Protein AF-A0A1V5YT09-F1 (afdb_monomer_lite)

Radius of gyration: 27.88 Å; chains: 1; bounding box: 58×38×122 Å

pLDDT: mean 85.98, std 18.24, range [31.62, 98.81]

Sequence (291 aa):
MRRTILYILVPIIGLIYSDIVSTQTAEGGGVYIRNNGKLINSIVTENYAVTGFGVAGAAGEVVNCRVMDNYYLKSSVVYPGDMFFDDGVVFTPTYDANGSLIFPENYDASNVIGICFWSNTHNDYINGRSWIVSVDEVSIPWSPNRTNGWNPVDIPGLYNYGTAETALMDYDGEGNTALIVNEPQHTVTVNNCAAKYCYEHRRAAGEDAKWFLPSIGQLRALDDELELINELLLRLGKTEIKNNYYWSSNEYNQMMAWAFYFPLSSAYLPSNDNKTTSNHKVRPVAIVSQR

Foldseek 3Di:
DDDDDDDDDDDPPPPPPPPPPVPPPPPEQWAEDEDAEEAECEEQADGEGQPHYQYHYDHYYYYNYHTDHIDHFPDGADDFFWFAFLVGDIHRFDADPVRATDDDPPDDLVRTFWTWLDWPCVPPVQFIKTKTWGLDKDWAFAAAAFPDPRHFAFQPPADADQDLVSQLPDFPQVVLLVSRCPRPRHDDDLHHHLSNVQQPPDPRDPDPWGWGFGTNNVVVSCLVRQVSRQVVSVSSVGDGQADWWEFHSHHNGRFWGWTAHPNDDPVGGIDIDGRHPGITMHIIMTMDGSD

Secondary structure (DSSP, 8-state):
----------------------------SSEEE-TTEEEES-EEES-EESSS-SEEESSEEEES-EEES-EE-SSPPP-TT-EEETTS-EE---B-TTS-B-PPTT--TTTEEEEEEEE-TTT-STT-EEEEEES--EEE-SS---SSSS-PPP-TTS-B--SHHHHHT---HHHHHHHHHT-TTS---TTT-HHHHHHTS---TT---EEEPPPHHHHHHHHHTHHHHHHHHHHTTPPP--SEEEEEEEE-SSSEEEEEEES-BTTB--EEEETTT--EEE--EEEEE--

Structure (mmCIF, N/CA/C/O backbone):
data_AF-A0A1V5YT09-F1
#
_entry.id   AF-A0A1V5YT09-F1
#
loop_
_atom_site.group_PDB
_atom_site.id
_atom_site.type_symbol
_atom_site.label_atom_id
_atom_site.label_alt_id
_atom_site.label_comp_id
_atom_site.label_asym_id
_atom_site.label_entity_id
_atom_site.label_seq_id
_atom_site.pdbx_PDB_ins_code
_atom_site.Cartn_x
_atom_site.Cartn_y
_atom_site.Cartn_z
_atom_site.occupancy
_atom_site.B_iso_or_equiv
_atom_site.auth_seq_id
_atom_site.auth_comp_id
_atom_site.auth_asym_id
_atom_site.auth_atom_id
_atom_site.pdbx_PDB_model_num
ATOM 1 N N . MET A 1 1 ? -12.487 17.573 97.557 1.00 42.34 1 MET A N 1
ATOM 2 C CA . MET A 1 1 ? -13.352 17.185 96.421 1.00 42.34 1 MET A CA 1
ATOM 3 C C . MET A 1 1 ? -12.632 17.514 95.120 1.00 42.34 1 MET A C 1
ATOM 5 O O . MET A 1 1 ? -12.569 18.678 94.751 1.00 42.34 1 MET A O 1
ATOM 9 N N . ARG A 1 2 ? -12.021 16.522 94.463 1.00 34.88 2 ARG A N 1
ATOM 10 C CA . ARG A 1 2 ? -11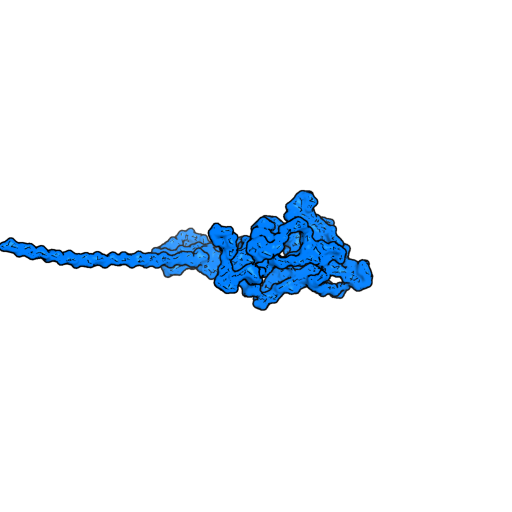.401 16.667 93.134 1.00 34.88 2 ARG A CA 1
ATOM 11 C C . ARG A 1 2 ? -12.151 15.733 92.187 1.00 34.88 2 ARG A C 1
ATOM 13 O O . ARG A 1 2 ? -12.204 14.536 92.438 1.00 34.88 2 ARG A O 1
ATOM 20 N N . ARG A 1 3 ? -12.802 16.311 91.176 1.00 37.53 3 ARG A N 1
ATOM 21 C CA . ARG A 1 3 ? -13.560 15.604 90.138 1.00 37.53 3 ARG A CA 1
ATOM 22 C C . ARG A 1 3 ? -12.578 15.000 89.135 1.00 37.53 3 ARG A C 1
ATOM 24 O O . ARG A 1 3 ? -11.829 15.743 88.508 1.00 37.53 3 ARG A O 1
ATOM 31 N N . THR A 1 4 ? -12.594 13.683 88.984 1.00 38.91 4 THR A N 1
ATOM 32 C CA . THR A 1 4 ? -11.885 12.991 87.903 1.00 38.91 4 THR A CA 1
ATOM 33 C C . THR A 1 4 ? -12.776 13.030 86.663 1.00 38.91 4 THR A C 1
ATOM 35 O O . THR A 1 4 ? -13.882 12.497 86.679 1.00 38.91 4 THR A O 1
ATOM 38 N N . ILE A 1 5 ? -12.330 13.729 85.620 1.00 41.78 5 ILE A N 1
ATOM 39 C CA . ILE A 1 5 ? -12.996 13.799 84.315 1.00 41.78 5 ILE A CA 1
ATOM 40 C C . ILE A 1 5 ? -12.631 12.530 83.539 1.00 41.78 5 ILE A C 1
ATOM 42 O O . ILE A 1 5 ? -11.452 12.240 83.345 1.00 41.78 5 ILE A O 1
ATOM 46 N N . LEU A 1 6 ? -13.645 11.769 83.128 1.00 31.62 6 LEU A N 1
ATOM 47 C CA . LEU A 1 6 ? -13.509 10.603 82.260 1.00 31.62 6 LEU A CA 1
ATOM 48 C C . LEU A 1 6 ? -13.478 11.100 80.803 1.00 31.62 6 LEU A C 1
ATOM 50 O O . LEU A 1 6 ? -14.485 11.601 80.307 1.00 31.62 6 LEU A O 1
ATOM 54 N N . TYR A 1 7 ? -12.334 11.002 80.124 1.00 38.12 7 TYR A N 1
ATOM 55 C CA . TYR A 1 7 ? -12.251 11.260 78.684 1.00 38.12 7 TYR A CA 1
ATOM 56 C C . TYR A 1 7 ? -12.704 10.006 77.930 1.00 38.12 7 TYR A C 1
ATOM 58 O O . TYR A 1 7 ? -12.017 8.987 77.944 1.00 38.12 7 TYR A O 1
ATOM 66 N N . ILE A 1 8 ? -13.868 10.073 77.282 1.00 35.78 8 ILE A N 1
ATOM 67 C CA . ILE A 1 8 ? -14.312 9.055 76.326 1.00 35.78 8 ILE A CA 1
ATOM 68 C C . ILE A 1 8 ? -13.632 9.367 74.989 1.00 35.78 8 ILE A C 1
ATOM 70 O O . ILE A 1 8 ? -13.994 10.322 74.306 1.00 35.78 8 ILE A O 1
ATOM 74 N N . LEU A 1 9 ? -12.621 8.574 74.637 1.00 33.06 9 LEU A N 1
ATOM 75 C CA . LEU A 1 9 ? -12.051 8.531 73.292 1.00 33.06 9 LEU A CA 1
ATOM 76 C C . LEU A 1 9 ? -13.036 7.788 72.379 1.00 33.06 9 LEU A C 1
ATOM 78 O O . LEU A 1 9 ? -13.213 6.579 72.506 1.00 33.06 9 LEU A O 1
ATOM 82 N N . VAL A 1 10 ? -13.685 8.515 71.470 1.00 34.66 10 VAL A N 1
ATOM 83 C CA . VAL A 1 10 ? -14.459 7.933 70.366 1.00 34.66 10 VAL A CA 1
ATOM 84 C C . VAL A 1 10 ? -13.493 7.705 69.200 1.00 34.66 10 VAL A C 1
ATOM 86 O O . VAL A 1 10 ? -12.949 8.687 68.690 1.00 34.66 10 VAL A O 1
ATOM 89 N N . PRO A 1 11 ? -13.241 6.463 68.752 1.00 38.66 11 PRO A N 1
ATOM 90 C CA . PRO A 1 11 ? -12.478 6.248 67.536 1.00 38.66 11 PRO A CA 1
ATOM 91 C C . PRO A 1 11 ? -13.388 6.554 66.343 1.00 38.66 11 PRO A C 1
ATOM 93 O O . PRO A 1 11 ? -14.333 5.821 66.053 1.00 38.66 11 PRO A O 1
ATOM 96 N N . ILE A 1 12 ? -13.108 7.660 65.653 1.00 37.22 12 ILE A N 1
ATOM 97 C CA . ILE A 1 12 ? -13.651 7.933 64.322 1.00 37.22 12 ILE A CA 1
ATOM 98 C C . ILE A 1 12 ? -12.945 6.963 63.374 1.00 37.22 12 ILE A C 1
ATOM 100 O O . ILE A 1 12 ? -11.836 7.222 62.909 1.00 37.22 12 ILE A O 1
ATOM 104 N N . ILE A 1 13 ? -13.564 5.808 63.128 1.00 39.69 13 ILE A N 1
ATOM 105 C CA . ILE A 1 13 ? -13.184 4.939 62.015 1.00 39.69 13 ILE A CA 1
ATOM 106 C C . ILE A 1 13 ? -13.654 5.663 60.756 1.00 39.69 13 ILE A C 1
ATOM 108 O O . ILE A 1 13 ? -14.817 5.580 60.364 1.00 39.69 13 ILE A O 1
ATOM 112 N N . GLY A 1 14 ? -12.749 6.441 60.164 1.00 36.19 14 GLY A N 1
ATOM 113 C CA . GLY A 1 14 ? -12.908 6.935 58.808 1.00 36.19 14 GLY A CA 1
ATOM 114 C C . GLY A 1 14 ? -12.956 5.733 57.876 1.00 36.19 14 GLY A C 1
ATOM 115 O O . GLY A 1 14 ? -11.933 5.109 57.609 1.00 36.19 14 GLY A O 1
ATOM 116 N N . LEU A 1 15 ? -14.157 5.386 57.419 1.00 36.94 15 LEU A N 1
ATOM 117 C CA . LEU A 1 15 ? -14.349 4.535 56.255 1.00 36.94 15 LEU A CA 1
ATOM 118 C C . LEU A 1 15 ? -13.736 5.273 55.064 1.00 36.94 15 LEU A C 1
ATOM 120 O O . LEU A 1 15 ? -14.360 6.153 54.475 1.00 36.94 15 LEU A O 1
ATOM 124 N N . ILE A 1 16 ? -12.489 4.938 54.744 1.00 39.62 16 ILE A N 1
ATOM 125 C CA . ILE A 1 16 ? -11.903 5.242 53.445 1.00 39.62 16 ILE A CA 1
ATOM 126 C C . ILE A 1 16 ? -12.659 4.346 52.467 1.00 39.62 16 ILE A C 1
ATOM 128 O O . ILE A 1 16 ? -12.326 3.176 52.291 1.00 39.62 16 ILE A O 1
ATOM 132 N N . TYR A 1 17 ? -13.740 4.876 51.896 1.00 33.84 17 TYR A N 1
ATOM 133 C CA . TYR A 1 17 ? -14.320 4.324 50.683 1.00 33.84 17 TYR A CA 1
ATOM 134 C C . TYR A 1 17 ? -13.275 4.571 49.596 1.00 33.84 17 TYR A C 1
ATOM 136 O O . TYR A 1 17 ? -13.158 5.666 49.049 1.00 33.84 17 TYR A O 1
ATOM 144 N N . SER A 1 18 ? -12.415 3.584 49.363 1.00 40.09 18 SER A N 1
ATOM 145 C CA . SER A 1 18 ? -11.663 3.523 48.123 1.00 40.09 18 SER A CA 1
ATOM 146 C C . SER A 1 18 ? -12.689 3.218 47.043 1.00 40.09 18 SER A C 1
ATOM 148 O O . SER A 1 18 ? -13.028 2.052 46.825 1.00 40.09 18 SER A O 1
ATOM 150 N N . ASP A 1 19 ? -13.223 4.261 46.410 1.00 32.22 19 ASP A N 1
ATOM 151 C CA . ASP A 1 19 ? -13.844 4.115 45.105 1.00 32.22 19 ASP A CA 1
ATOM 152 C C . ASP A 1 19 ? -12.757 3.561 44.188 1.00 32.22 19 ASP A C 1
ATOM 154 O O . ASP A 1 19 ? -11.899 4.281 43.674 1.00 32.22 19 ASP A O 1
ATOM 158 N N . ILE A 1 20 ? -12.762 2.240 44.022 1.00 35.12 20 ILE A N 1
ATOM 159 C CA . ILE A 1 20 ? -12.149 1.615 42.866 1.00 35.12 20 ILE A CA 1
ATOM 160 C C . ILE A 1 20 ? -13.021 2.094 41.712 1.00 35.12 20 ILE A C 1
ATOM 162 O O . ILE A 1 20 ? -14.009 1.460 41.343 1.00 35.12 20 ILE A O 1
ATOM 166 N N . VAL A 1 21 ? -12.686 3.265 41.173 1.00 33.28 21 VAL A N 1
ATOM 167 C CA . VAL A 1 21 ? -13.084 3.636 39.826 1.00 33.28 21 VAL A CA 1
ATOM 168 C C . VAL A 1 21 ? -12.392 2.605 38.950 1.00 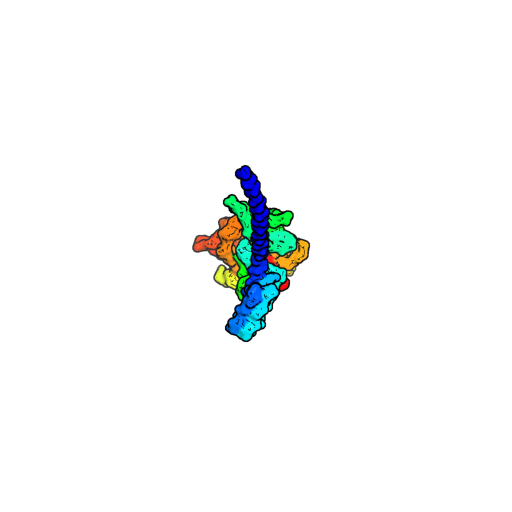33.28 21 VAL A C 1
ATOM 170 O O . VAL A 1 21 ? -11.241 2.771 38.557 1.00 33.28 21 VAL A O 1
ATOM 173 N N . SER A 1 22 ? -13.066 1.477 38.717 1.00 35.19 22 SER A N 1
ATOM 174 C CA . SER A 1 22 ? -12.705 0.585 37.631 1.00 35.19 22 SER A CA 1
ATOM 175 C C . SER A 1 22 ? -12.826 1.443 36.381 1.00 35.19 22 SER A C 1
ATOM 177 O O . SER A 1 22 ? -13.939 1.784 35.956 1.00 35.19 22 SER A O 1
ATOM 179 N N . THR A 1 23 ? -11.679 1.876 35.873 1.00 35.44 23 THR A N 1
ATOM 180 C CA . THR A 1 23 ? -11.558 2.580 34.610 1.00 35.44 23 THR A CA 1
ATOM 181 C C . THR A 1 23 ? -12.387 1.825 33.584 1.00 35.44 23 THR A C 1
ATOM 183 O O . THR A 1 23 ? -12.357 0.600 33.471 1.00 35.44 23 THR A O 1
ATOM 186 N N . GLN A 1 24 ? -13.267 2.571 32.933 1.00 39.75 24 GLN A N 1
ATOM 187 C CA . GLN A 1 24 ? -14.183 2.063 31.940 1.00 39.75 24 GLN A CA 1
ATOM 188 C C . GLN A 1 24 ? -13.369 1.463 30.788 1.00 39.75 24 GLN A C 1
ATOM 190 O O . GLN A 1 24 ? -12.872 2.191 29.945 1.00 39.75 24 GLN A O 1
ATOM 195 N N . THR A 1 25 ? -13.287 0.136 30.716 1.00 41.31 25 THR A N 1
ATOM 196 C CA . THR A 1 25 ? -12.821 -0.606 29.531 1.00 41.31 25 THR A CA 1
ATOM 197 C C . THR A 1 25 ? -13.869 -0.595 28.409 1.00 41.31 25 THR A C 1
ATOM 199 O O . THR A 1 25 ? -14.012 -1.566 27.675 1.00 41.31 25 THR A O 1
ATOM 202 N N . ALA A 1 26 ? -14.673 0.471 28.295 1.00 44.50 26 ALA A N 1
ATOM 203 C CA . ALA A 1 26 ? -15.661 0.581 27.227 1.00 44.50 26 ALA A CA 1
ATOM 204 C C . ALA A 1 26 ? -14.991 1.144 25.977 1.00 44.50 26 ALA A C 1
ATOM 206 O O . ALA A 1 26 ? -15.272 2.263 25.560 1.00 44.50 26 ALA A O 1
ATOM 207 N N . GLU A 1 27 ? -14.137 0.338 25.363 1.00 49.31 27 GLU A N 1
ATOM 208 C CA . GLU A 1 27 ? -14.150 0.333 23.909 1.00 49.31 27 GLU A CA 1
ATOM 209 C C . GLU A 1 27 ? -15.425 -0.409 23.526 1.00 49.31 27 GLU A C 1
ATOM 211 O O . GLU A 1 27 ? -15.564 -1.593 23.823 1.00 49.31 27 GLU A O 1
ATOM 216 N N . GLY A 1 28 ? -16.426 0.312 23.030 1.00 59.41 28 GLY A N 1
ATOM 217 C CA . GLY A 1 28 ? -17.731 -0.251 22.720 1.00 59.41 28 GLY A CA 1
ATOM 218 C C . GLY A 1 28 ? -18.454 0.622 21.718 1.00 59.41 28 GLY A C 1
ATOM 219 O O . GLY A 1 28 ? -18.723 1.784 22.001 1.00 59.41 28 GLY A O 1
ATOM 220 N N . GLY A 1 29 ? -18.766 0.068 20.550 1.00 70.19 29 GLY A N 1
ATOM 221 C CA . GLY A 1 29 ? -19.348 0.819 19.445 1.00 70.19 29 GLY A CA 1
ATOM 222 C C . GLY A 1 29 ? -20.789 1.260 19.672 1.00 70.19 29 GLY A C 1
ATOM 223 O O . GLY A 1 29 ? -21.318 1.889 18.779 1.00 70.19 29 GLY A O 1
ATOM 224 N N . GLY A 1 30 ? -21.439 0.912 20.795 1.00 82.12 30 GLY A N 1
ATOM 225 C CA . GLY A 1 30 ? -22.873 1.132 21.038 1.00 82.12 30 GLY A CA 1
ATOM 226 C C . GLY A 1 30 ? -23.197 1.720 22.419 1.00 82.12 30 GLY A C 1
ATOM 227 O O . GLY A 1 30 ? -22.610 2.708 22.847 1.00 82.12 30 GLY A O 1
ATOM 228 N N . VAL A 1 31 ? -24.164 1.141 23.137 1.00 88.19 31 VAL A N 1
ATOM 229 C CA . VAL A 1 31 ? -24.649 1.641 24.436 1.00 88.19 31 VAL A CA 1
ATOM 230 C C . VAL A 1 31 ? -24.107 0.794 25.584 1.00 88.19 31 VAL A C 1
ATOM 232 O O . VAL A 1 31 ? -24.329 -0.413 25.621 1.00 88.19 31 VAL A O 1
ATOM 235 N N . TYR A 1 32 ? -23.477 1.426 26.578 1.00 86.75 32 TYR A N 1
ATOM 236 C CA . TYR A 1 32 ? -23.066 0.763 27.819 1.00 86.75 32 TYR A CA 1
ATOM 237 C C . TYR A 1 32 ? -23.987 1.149 28.991 1.00 86.75 32 TYR A C 1
ATOM 239 O O . TYR A 1 32 ? -24.100 2.325 29.333 1.00 86.75 32 TYR A O 1
ATOM 247 N N . ILE A 1 33 ? -24.595 0.168 29.667 1.00 88.69 33 ILE A N 1
ATOM 248 C CA . ILE A 1 33 ? -25.543 0.367 30.773 1.00 88.69 33 ILE A CA 1
ATOM 249 C C . ILE A 1 33 ? -24.934 -0.068 32.122 1.00 88.69 33 ILE A C 1
ATOM 251 O O . ILE A 1 33 ? -24.462 -1.194 32.299 1.00 88.69 33 ILE A O 1
ATOM 255 N N . ARG A 1 34 ? -24.944 0.837 33.107 1.00 86.19 34 ARG A N 1
ATOM 256 C CA . ARG A 1 34 ? -24.489 0.604 34.495 1.00 86.19 34 ARG A CA 1
ATOM 257 C C . ARG A 1 34 ? -25.547 1.074 35.484 1.00 86.19 34 ARG A C 1
ATOM 259 O O . ARG A 1 34 ? -26.405 1.878 35.129 1.00 86.19 34 ARG A O 1
ATOM 266 N N . ASN A 1 35 ? -25.434 0.621 36.732 1.00 90.75 35 ASN A N 1
ATOM 267 C CA . ASN A 1 35 ? -26.195 1.137 37.874 1.00 90.75 35 ASN A CA 1
ATOM 268 C C . ASN A 1 35 ? -27.720 1.144 37.655 1.00 90.75 35 ASN A C 1
ATOM 270 O O . ASN A 1 35 ? -28.395 2.099 38.029 1.00 90.75 35 ASN A O 1
ATOM 274 N N . ASN A 1 36 ? -28.258 0.081 37.045 1.00 91.62 36 ASN A N 1
ATOM 275 C CA . ASN A 1 36 ? -29.679 -0.055 36.705 1.00 91.62 36 ASN A CA 1
ATOM 276 C C . ASN A 1 36 ? -30.202 1.026 35.737 1.00 91.62 36 ASN A C 1
ATOM 278 O O . ASN A 1 36 ? -31.382 1.381 35.772 1.00 91.62 36 ASN A O 1
ATOM 282 N N . GLY A 1 37 ? -29.332 1.559 34.873 1.00 91.62 37 GLY A N 1
ATOM 283 C CA . GLY A 1 37 ? -29.723 2.485 33.812 1.00 91.62 37 GLY A CA 1
ATOM 284 C C . GLY A 1 37 ? -30.749 1.878 32.849 1.00 91.62 37 GLY A C 1
ATOM 285 O O . GLY A 1 37 ? -30.891 0.656 32.754 1.00 91.62 37 GLY A O 1
ATOM 286 N N . LYS A 1 38 ? -31.475 2.738 32.127 1.00 94.31 38 LYS A N 1
ATOM 287 C CA . LYS A 1 38 ? -32.514 2.322 31.177 1.00 94.31 38 LYS A CA 1
ATOM 288 C C . LYS A 1 38 ? -32.260 2.907 29.794 1.00 94.31 38 LYS A C 1
ATOM 290 O O . LYS A 1 38 ? -32.083 4.116 29.668 1.00 94.31 38 LYS A O 1
ATOM 295 N N . LEU A 1 39 ? -32.299 2.061 28.771 1.00 94.62 39 LEU A N 1
ATOM 296 C CA . LEU A 1 39 ? -32.350 2.459 27.367 1.00 94.62 39 LEU A CA 1
ATOM 297 C C . LEU A 1 39 ? -33.790 2.281 26.875 1.00 94.62 39 LEU A C 1
ATOM 299 O O . LEU A 1 39 ? -34.322 1.174 26.940 1.00 94.62 39 LEU A O 1
ATOM 303 N N . ILE A 1 40 ? -34.443 3.362 26.438 1.00 96.44 40 ILE A N 1
ATOM 304 C CA . ILE A 1 40 ? -35.879 3.363 26.124 1.00 96.44 40 ILE A CA 1
ATOM 305 C C . ILE A 1 40 ? -36.129 4.022 24.767 1.00 96.44 40 ILE A C 1
ATOM 307 O O . ILE A 1 40 ? -35.643 5.124 24.537 1.00 96.44 40 ILE A O 1
ATOM 311 N N . ASN A 1 41 ? -36.951 3.395 23.916 1.00 96.62 41 ASN A N 1
ATOM 312 C CA . ASN A 1 41 ? -37.396 3.937 22.620 1.00 96.62 41 ASN A CA 1
ATOM 313 C C . ASN A 1 41 ? -36.253 4.284 21.645 1.00 96.62 41 ASN A C 1
ATOM 315 O O . ASN A 1 41 ? -36.381 5.210 20.845 1.00 96.62 41 ASN A O 1
ATOM 319 N N . SER A 1 42 ? -35.149 3.539 21.701 1.00 94.56 42 SER A N 1
ATOM 320 C CA . SER A 1 42 ? -33.957 3.793 20.886 1.00 94.56 42 SER A CA 1
ATOM 321 C C . SER A 1 42 ? -33.775 2.761 19.774 1.00 94.56 42 SER A C 1
ATOM 323 O O . SER A 1 42 ? -34.185 1.605 19.892 1.00 94.56 42 SER A O 1
ATOM 325 N N . ILE A 1 43 ? -33.100 3.170 18.701 1.00 92.44 43 ILE A N 1
ATOM 326 C CA . ILE A 1 43 ? -32.558 2.262 17.687 1.00 92.44 43 ILE A CA 1
ATOM 327 C C . ILE A 1 43 ? -31.047 2.199 17.909 1.00 92.44 43 ILE A C 1
ATOM 329 O O . ILE A 1 43 ? -30.383 3.230 17.890 1.00 92.44 43 ILE A O 1
ATOM 333 N N . VAL A 1 44 ? -30.527 0.998 18.151 1.00 91.56 44 VAL A N 1
ATOM 334 C CA . VAL A 1 44 ? -29.096 0.719 18.314 1.00 91.56 44 VAL A CA 1
ATOM 335 C C . VAL A 1 44 ? -28.715 -0.268 17.226 1.00 91.56 44 VAL A C 1
ATOM 337 O O . VAL A 1 44 ? -28.942 -1.473 17.352 1.00 91.56 44 VAL A O 1
ATOM 340 N N . THR A 1 45 ? -28.216 0.264 16.121 1.00 88.81 45 THR A N 1
ATOM 341 C CA . THR A 1 45 ? -27.871 -0.516 14.937 1.00 88.81 45 THR A CA 1
ATOM 342 C C . THR A 1 45 ? -26.524 -0.105 14.398 1.00 88.81 45 THR A C 1
ATOM 344 O O . THR A 1 45 ? -26.114 1.029 14.635 1.00 88.81 45 THR A O 1
ATOM 347 N N . GLU A 1 46 ? -25.862 -1.017 13.692 1.00 80.38 46 GLU A N 1
ATOM 348 C CA . GLU A 1 46 ? -24.609 -0.736 12.992 1.00 80.38 46 GLU A CA 1
ATOM 349 C C . GLU A 1 46 ? -23.484 -0.277 13.937 1.00 80.38 46 GLU A C 1
ATOM 351 O O . GLU A 1 46 ? -22.697 0.609 13.620 1.00 80.38 46 GLU A O 1
ATOM 356 N N . ASN A 1 47 ? -23.413 -0.891 15.124 1.00 80.75 47 ASN A N 1
ATOM 357 C CA . ASN A 1 47 ? -22.380 -0.620 16.122 1.00 80.75 47 ASN A CA 1
ATOM 358 C C . ASN A 1 47 ? -21.373 -1.768 16.206 1.00 80.75 47 ASN A C 1
ATOM 360 O O . ASN A 1 47 ? -21.768 -2.937 16.301 1.00 80.75 47 ASN A O 1
ATOM 364 N N . TYR A 1 48 ? -20.080 -1.438 16.264 1.00 76.88 48 TYR A N 1
ATOM 365 C CA . TYR A 1 48 ? -18.995 -2.417 16.144 1.00 76.88 48 TYR A CA 1
ATOM 366 C C . TYR A 1 48 ? -17.883 -2.143 17.147 1.00 76.88 48 TYR A C 1
ATOM 368 O O . TYR A 1 48 ? -17.463 -0.999 17.301 1.00 76.88 48 TYR A O 1
ATOM 376 N N . ALA A 1 49 ? -17.417 -3.178 17.844 1.00 76.88 49 ALA A N 1
ATOM 377 C CA . ALA A 1 49 ? -16.243 -3.081 18.709 1.00 76.88 49 ALA A CA 1
ATOM 378 C C . ALA A 1 49 ? -15.694 -4.457 19.102 1.00 76.88 49 ALA A C 1
ATOM 380 O O . ALA A 1 49 ? -16.412 -5.460 19.086 1.00 76.88 49 ALA A O 1
ATOM 381 N N . VAL A 1 50 ? -14.422 -4.477 19.508 1.00 73.69 50 VAL A N 1
ATOM 382 C CA . VAL A 1 50 ? -13.753 -5.652 20.099 1.00 73.69 50 VAL A CA 1
ATOM 383 C C . VAL A 1 50 ? -14.311 -6.015 21.474 1.00 73.69 50 VAL A C 1
ATOM 385 O O . VAL A 1 50 ? -14.286 -7.171 21.883 1.00 73.69 50 VAL A O 1
ATOM 388 N N . THR A 1 51 ? -14.864 -5.040 22.192 1.00 73.19 51 THR A N 1
ATOM 389 C CA . THR A 1 51 ? -15.565 -5.240 23.463 1.00 73.19 51 THR A CA 1
ATOM 390 C C . THR A 1 51 ? -16.839 -4.398 23.485 1.00 73.19 51 THR A C 1
ATOM 392 O O . THR A 1 51 ? -17.018 -3.533 22.645 1.00 73.19 51 THR A O 1
ATOM 395 N N . GLY A 1 52 ? -17.788 -4.667 24.385 1.00 71.81 52 GLY A N 1
ATOM 396 C CA . GLY A 1 52 ? -18.890 -3.725 24.656 1.00 71.81 52 GLY A CA 1
ATOM 397 C C . GLY A 1 52 ? -19.744 -3.255 23.456 1.00 71.81 52 GLY A C 1
ATOM 398 O O . GLY A 1 52 ? -20.128 -2.089 23.418 1.00 71.81 52 GLY A O 1
ATOM 399 N N . PHE A 1 53 ? -20.027 -4.118 22.476 1.00 74.44 53 PHE A N 1
ATOM 400 C CA . PHE A 1 53 ? -20.744 -3.773 21.237 1.00 74.44 53 PHE A CA 1
ATOM 401 C C . PHE A 1 53 ? -22.278 -3.819 21.384 1.00 74.44 53 PHE A C 1
ATOM 403 O O . PHE A 1 53 ? -22.817 -4.515 22.245 1.00 74.44 53 PHE A O 1
ATOM 410 N N . GLY A 1 54 ? -22.998 -3.097 20.515 1.00 84.81 54 GLY A N 1
ATOM 411 C CA . GLY A 1 54 ? -24.465 -3.054 20.514 1.00 84.81 54 GLY A CA 1
ATOM 412 C C . GLY A 1 54 ? -25.032 -2.478 21.812 1.00 84.81 54 GLY A C 1
ATOM 413 O O . GLY A 1 54 ? -25.006 -1.269 22.010 1.00 84.81 54 GLY A O 1
ATOM 414 N N . VAL A 1 55 ? -25.538 -3.334 22.701 1.00 88.38 55 VAL A N 1
ATOM 415 C CA . VAL A 1 55 ? -25.890 -2.944 24.073 1.00 88.38 55 VAL A CA 1
ATOM 416 C C . VAL A 1 55 ? -25.129 -3.833 25.051 1.00 88.38 55 VAL A C 1
ATOM 418 O O . VAL A 1 55 ? -25.346 -5.041 25.098 1.00 88.38 55 VAL A O 1
ATOM 421 N N . ALA A 1 56 ? -24.260 -3.227 25.852 1.00 85.06 56 ALA A N 1
ATOM 422 C CA . ALA A 1 56 ? -23.424 -3.889 26.846 1.00 85.06 56 ALA A CA 1
ATOM 423 C C . ALA A 1 56 ? -23.664 -3.299 28.241 1.00 85.06 56 ALA A C 1
ATOM 425 O O . ALA A 1 56 ? -24.280 -2.245 28.380 1.00 85.06 56 ALA A O 1
ATOM 426 N N . GLY A 1 57 ? -23.197 -3.956 29.303 1.00 82.62 57 GLY A N 1
ATOM 427 C CA . GLY A 1 57 ? -23.408 -3.454 30.659 1.00 82.62 57 GLY A CA 1
ATOM 428 C C . GLY A 1 57 ? -23.346 -4.508 31.752 1.00 82.62 57 GLY A C 1
ATOM 429 O O . GLY A 1 57 ? -23.278 -5.699 31.468 1.00 82.62 57 GLY A O 1
ATOM 430 N N . ALA A 1 58 ? -23.391 -4.055 33.007 1.00 81.38 58 ALA A N 1
ATOM 431 C CA . ALA A 1 58 ? -23.418 -4.936 34.180 1.00 81.38 58 ALA A CA 1
ATOM 432 C C . ALA A 1 58 ? -24.833 -5.121 34.764 1.00 81.38 58 ALA A C 1
ATOM 434 O O . ALA A 1 58 ? -25.158 -6.203 35.242 1.00 81.38 58 ALA A O 1
ATOM 435 N N . ALA A 1 59 ? -25.674 -4.078 34.735 1.00 82.06 59 ALA A N 1
ATOM 436 C CA . ALA A 1 59 ? -27.060 -4.122 35.213 1.00 82.06 59 ALA A CA 1
ATOM 437 C C . ALA A 1 59 ? -27.883 -2.954 34.638 1.00 82.06 59 ALA A C 1
ATOM 439 O O . ALA A 1 59 ? -27.454 -1.798 34.731 1.00 82.06 59 ALA A O 1
ATOM 440 N N . GLY A 1 60 ? -29.065 -3.247 34.083 1.00 89.62 60 GLY A N 1
ATOM 441 C CA . GLY A 1 60 ? -29.995 -2.256 33.534 1.00 89.62 60 GLY A CA 1
ATOM 442 C C . GLY A 1 60 ? -31.123 -2.850 32.689 1.00 89.62 60 GLY A C 1
ATOM 443 O O . GLY A 1 60 ? -31.249 -4.068 32.580 1.00 89.62 60 GLY A O 1
ATOM 444 N N . GLU A 1 61 ? -31.950 -1.981 32.107 1.00 94.00 61 GLU A N 1
ATOM 445 C CA . GLU A 1 61 ? -33.119 -2.353 31.300 1.00 94.00 61 GLU A CA 1
ATOM 446 C C . GLU A 1 61 ? -33.026 -1.790 29.875 1.00 94.00 61 GLU A C 1
ATOM 448 O O . GLU A 1 61 ? -32.629 -0.643 29.667 1.00 94.00 61 GLU A O 1
ATOM 453 N N . VAL A 1 62 ? -33.468 -2.577 28.894 1.00 93.56 62 VAL A N 1
ATOM 454 C CA . VAL A 1 62 ? -33.648 -2.149 27.500 1.00 93.56 62 VAL A CA 1
ATOM 455 C C . VAL A 1 62 ? -35.121 -2.322 27.151 1.00 93.56 62 VAL A C 1
ATOM 457 O O . VAL A 1 62 ? -35.624 -3.444 27.122 1.00 93.56 62 VAL A O 1
ATOM 460 N N . VAL A 1 63 ? -35.832 -1.219 26.920 1.00 95.44 63 VAL A N 1
ATOM 461 C CA . VAL A 1 63 ? -37.295 -1.206 26.775 1.00 95.44 63 VAL A CA 1
ATOM 462 C C . VAL A 1 63 ? -37.687 -0.562 25.453 1.00 95.44 63 VAL A C 1
ATOM 464 O O . VAL A 1 63 ? -37.266 0.547 25.142 1.00 95.44 63 VAL A O 1
ATOM 467 N N . ASN A 1 64 ? -38.524 -1.245 24.671 1.00 96.12 64 ASN A N 1
ATOM 468 C CA . ASN A 1 64 ? -39.034 -0.748 23.387 1.00 96.12 64 ASN A CA 1
ATOM 469 C C . ASN A 1 64 ? -37.931 -0.230 22.438 1.00 96.12 64 ASN A C 1
ATOM 471 O O . ASN A 1 64 ? -38.081 0.799 21.784 1.00 96.12 64 ASN A O 1
ATOM 475 N N . CYS A 1 65 ? -36.793 -0.922 22.406 1.00 94.94 65 CYS A N 1
ATOM 476 C CA . CYS A 1 65 ? -35.680 -0.583 21.528 1.00 94.94 65 CYS A CA 1
ATOM 477 C C . CYS A 1 65 ? -35.591 -1.566 20.363 1.00 94.94 65 CYS A C 1
ATOM 479 O O . CYS A 1 65 ? -35.939 -2.741 20.500 1.00 94.94 65 CYS A O 1
ATOM 481 N N . ARG A 1 66 ? -35.067 -1.097 19.231 1.00 94.56 66 ARG A N 1
ATOM 482 C CA . ARG A 1 66 ? -34.642 -1.956 18.123 1.00 94.56 66 ARG A CA 1
ATOM 483 C C . ARG A 1 66 ? -33.126 -2.083 18.176 1.00 94.56 66 ARG A C 1
ATOM 485 O O . ARG A 1 66 ? -32.431 -1.098 17.955 1.00 94.56 66 ARG A O 1
ATOM 492 N N . VAL A 1 67 ? -32.635 -3.280 18.482 1.00 91.88 67 VAL A N 1
ATOM 493 C CA . VAL A 1 67 ? -31.202 -3.592 18.543 1.00 91.88 67 VAL A CA 1
ATOM 494 C C . VAL A 1 67 ? -30.909 -4.641 17.479 1.00 91.88 67 VAL A C 1
ATOM 496 O O . VAL A 1 67 ? -31.348 -5.781 17.613 1.00 91.88 67 VAL A O 1
ATOM 499 N N . MET A 1 68 ? -30.240 -4.253 16.399 1.00 88.62 68 MET A N 1
ATOM 500 C CA . MET A 1 68 ? -29.956 -5.133 15.258 1.00 88.62 68 MET A CA 1
ATOM 501 C C . MET A 1 68 ? -28.628 -4.763 14.607 1.00 88.62 68 MET A C 1
ATOM 503 O O . MET A 1 68 ? -28.111 -3.698 14.898 1.00 88.62 68 MET A O 1
ATOM 507 N N . ASP A 1 69 ? -28.056 -5.646 13.791 1.00 84.44 69 ASP A N 1
ATOM 508 C CA . ASP A 1 69 ? -26.854 -5.357 12.995 1.00 84.44 69 ASP A CA 1
ATOM 509 C C . ASP A 1 69 ? -25.699 -4.733 13.804 1.00 84.44 69 ASP A C 1
ATOM 511 O O . ASP A 1 69 ? -25.017 -3.822 13.351 1.00 84.44 69 ASP A O 1
ATOM 515 N N . ASN A 1 70 ? -25.480 -5.219 15.030 1.00 84.50 70 ASN A N 1
ATOM 516 C CA . ASN A 1 70 ? -24.333 -4.853 15.860 1.00 84.50 70 ASN A CA 1
ATOM 517 C C . ASN A 1 70 ? -23.375 -6.038 15.923 1.00 84.50 70 ASN A C 1
ATOM 519 O O . ASN A 1 70 ? -23.821 -7.165 16.156 1.00 84.50 70 ASN A O 1
ATOM 523 N N . TYR A 1 71 ? -22.079 -5.794 15.748 1.00 78.12 71 TYR A N 1
ATOM 524 C CA . TYR A 1 71 ? -21.119 -6.863 15.487 1.00 78.12 71 TYR A CA 1
ATOM 525 C C . TYR A 1 71 ? -19.919 -6.783 16.422 1.00 78.12 71 TYR A C 1
ATOM 527 O O . TYR A 1 71 ? -19.388 -5.716 16.730 1.00 78.12 71 TYR A O 1
ATOM 535 N N . TYR A 1 72 ? -19.494 -7.960 16.864 1.00 78.06 72 TYR A N 1
ATOM 536 C CA . TYR A 1 72 ? -18.227 -8.151 17.547 1.00 78.06 72 TYR A CA 1
ATOM 537 C C . TYR A 1 72 ? -17.084 -8.089 16.531 1.00 78.06 72 TYR A C 1
ATOM 539 O O . TYR A 1 72 ? -17.152 -8.749 15.491 1.00 78.06 72 TYR A O 1
ATOM 547 N N . LEU A 1 73 ? -16.035 -7.335 16.852 1.00 72.94 73 LEU A N 1
ATOM 548 C CA . LEU A 1 73 ? -14.802 -7.309 16.070 1.00 72.94 73 LEU A CA 1
ATOM 549 C C . LEU A 1 73 ? -13.773 -8.268 16.668 1.00 72.94 73 LEU A C 1
ATOM 551 O O . LEU A 1 73 ? -13.573 -8.299 17.880 1.00 72.94 73 LEU A O 1
ATOM 555 N N . LYS A 1 74 ? -13.086 -9.023 15.807 1.00 68.12 74 LYS A N 1
ATOM 556 C CA . LYS A 1 74 ? -11.988 -9.918 16.207 1.00 68.12 74 LYS A CA 1
ATOM 557 C C . LYS A 1 74 ? -10.701 -9.148 16.536 1.00 68.12 74 LYS A C 1
ATOM 559 O O . LYS A 1 74 ? -9.911 -9.607 17.354 1.00 68.12 74 LYS A O 1
ATOM 564 N N . SER A 1 75 ? -10.518 -7.986 15.916 1.00 71.62 75 SER A N 1
ATOM 565 C CA . SER A 1 75 ? -9.373 -7.085 16.069 1.00 71.62 75 SER A CA 1
ATOM 566 C C . SER A 1 75 ? -9.830 -5.631 16.128 1.00 71.62 75 SER A C 1
ATOM 568 O O . SER A 1 75 ? -10.940 -5.299 15.710 1.00 71.62 75 SER A O 1
ATOM 570 N N . SER A 1 76 ? -8.973 -4.761 16.661 1.00 73.75 76 SER A N 1
ATOM 571 C CA . SER A 1 76 ? -9.236 -3.323 16.721 1.00 73.75 76 SER A CA 1
ATOM 572 C C . SER A 1 76 ? -9.354 -2.704 15.324 1.00 73.75 76 SER A C 1
ATOM 574 O O . SER A 1 76 ? -8.823 -3.216 14.332 1.00 73.75 76 SER A O 1
ATOM 576 N N . VAL A 1 77 ? -10.068 -1.579 15.251 1.00 78.62 77 VAL A N 1
ATOM 577 C CA . VAL A 1 77 ? -10.145 -0.752 14.040 1.00 78.62 77 VAL A CA 1
ATOM 578 C C . VAL A 1 77 ? -8.759 -0.171 13.765 1.00 78.62 77 VAL A C 1
ATOM 580 O O . VAL A 1 77 ? -8.143 0.367 14.678 1.00 78.62 77 VAL A O 1
ATOM 583 N N . VAL A 1 78 ? -8.296 -0.277 12.519 1.00 85.81 78 VAL A N 1
ATOM 584 C CA . VAL A 1 78 ? -6.983 0.215 12.082 1.00 85.81 78 VAL A CA 1
ATOM 585 C C . VAL A 1 78 ? -7.131 1.603 11.462 1.00 85.81 78 VAL A C 1
ATOM 587 O O . VAL A 1 78 ? -7.989 1.810 10.597 1.00 85.81 78 VAL A O 1
ATOM 590 N N . TYR A 1 79 ? -6.269 2.535 11.847 1.00 89.44 79 TYR A N 1
ATOM 591 C CA . TYR A 1 79 ? -6.225 3.911 11.355 1.00 89.44 79 TYR A CA 1
ATOM 592 C C . TYR A 1 79 ? -4.904 4.215 10.636 1.00 89.44 79 TYR A C 1
ATOM 594 O O . TYR A 1 79 ? -3.892 3.563 10.907 1.00 89.44 79 TYR A O 1
ATOM 602 N N . PRO A 1 80 ? -4.873 5.190 9.705 1.00 95.50 80 PRO A N 1
ATOM 603 C CA . PRO A 1 80 ? -3.611 5.737 9.214 1.00 95.50 80 PRO A CA 1
ATOM 604 C C . PRO A 1 80 ? -2.691 6.136 10.379 1.00 95.50 80 PRO A C 1
ATOM 606 O O . PRO A 1 80 ? -3.132 6.762 11.341 1.00 95.50 80 PRO A O 1
ATOM 609 N N . GLY A 1 81 ? -1.426 5.729 10.303 1.00 96.69 81 GLY A N 1
ATOM 610 C CA . GLY A 1 81 ? -0.423 5.877 11.357 1.00 96.69 81 GLY A CA 1
ATOM 611 C C . GLY A 1 81 ? -0.240 4.651 12.256 1.00 96.69 81 GLY A C 1
ATOM 612 O O . GLY A 1 81 ? 0.818 4.528 12.874 1.00 96.69 81 GLY A O 1
ATOM 613 N N . ASP A 1 82 ? -1.196 3.716 12.302 1.00 95.00 82 ASP A N 1
ATOM 614 C CA . ASP A 1 82 ? -1.009 2.461 13.039 1.00 95.00 82 ASP A CA 1
ATOM 615 C C . ASP A 1 82 ? 0.154 1.648 12.452 1.00 95.00 82 ASP A C 1
ATOM 617 O O . ASP A 1 82 ? 0.311 1.521 11.234 1.00 95.00 82 ASP A O 1
ATOM 621 N N . MET A 1 83 ? 0.975 1.082 13.332 1.00 94.94 83 MET A N 1
ATOM 622 C CA . MET A 1 83 ? 2.137 0.271 12.989 1.00 94.94 83 MET A CA 1
ATOM 623 C C . MET A 1 83 ? 1.801 -1.213 13.030 1.00 94.94 83 MET A C 1
ATOM 625 O O . MET A 1 83 ? 1.028 -1.669 13.868 1.00 94.94 83 MET A O 1
ATOM 629 N N . PHE A 1 84 ? 2.436 -1.968 12.143 1.00 91.94 84 PHE A N 1
ATOM 630 C CA . PHE A 1 84 ? 2.312 -3.416 12.055 1.00 91.94 84 PHE A CA 1
ATOM 631 C C . PHE A 1 84 ? 3.633 -4.054 12.450 1.00 91.94 84 PHE A C 1
ATOM 633 O O . PHE A 1 84 ? 4.676 -3.701 11.887 1.00 91.94 84 PHE A O 1
ATOM 640 N N . PHE A 1 85 ? 3.581 -4.969 13.415 1.00 91.12 85 PHE A N 1
ATOM 641 C CA . PHE A 1 85 ? 4.726 -5.758 13.847 1.00 91.12 85 PHE A CA 1
ATOM 642 C C . PHE A 1 85 ? 4.862 -7.063 13.054 1.00 91.12 85 PHE A C 1
ATOM 644 O O . PHE A 1 85 ? 3.923 -7.519 12.401 1.00 91.12 85 PHE A O 1
ATOM 651 N N . ASP A 1 86 ? 6.050 -7.661 13.113 1.00 88.12 86 ASP A N 1
ATOM 652 C CA . ASP A 1 86 ? 6.433 -8.885 12.405 1.00 88.12 86 ASP A CA 1
ATOM 653 C C . ASP A 1 86 ? 5.742 -10.165 12.896 1.00 88.12 86 ASP A C 1
ATOM 655 O O . ASP A 1 86 ? 5.906 -11.220 12.288 1.00 88.12 86 ASP A O 1
ATOM 659 N N . ASP A 1 87 ? 4.942 -10.085 13.955 1.00 85.38 87 ASP A N 1
ATOM 660 C CA . ASP A 1 87 ? 4.084 -11.161 14.454 1.00 85.38 87 ASP A CA 1
ATOM 661 C C . ASP A 1 87 ? 2.582 -10.907 14.215 1.00 85.38 87 ASP A C 1
ATOM 663 O O . ASP A 1 87 ? 1.733 -11.676 14.673 1.00 85.38 87 ASP A O 1
ATOM 667 N N . GLY A 1 88 ? 2.246 -9.848 13.468 1.00 82.06 88 GLY A N 1
ATOM 668 C CA . GLY A 1 88 ? 0.875 -9.481 13.113 1.00 82.06 88 GLY A CA 1
ATOM 669 C C . GLY A 1 88 ? 0.167 -8.588 14.134 1.00 82.06 88 GLY A C 1
ATOM 670 O O . GLY A 1 88 ? -1.002 -8.249 13.930 1.00 82.06 88 GLY A O 1
ATOM 671 N N . VAL A 1 89 ? 0.837 -8.178 15.214 1.00 85.69 89 VAL A N 1
ATOM 672 C CA . VAL A 1 89 ? 0.272 -7.210 16.159 1.00 85.69 89 VAL A CA 1
ATOM 673 C C . VAL A 1 89 ? 0.174 -5.824 15.517 1.00 85.69 89 VAL A C 1
ATOM 675 O O . VAL A 1 89 ? 1.111 -5.331 14.890 1.00 85.69 89 VAL A O 1
ATOM 678 N N . VAL A 1 90 ? -0.983 -5.183 15.708 1.00 88.50 90 VAL A N 1
ATOM 679 C CA . VAL A 1 90 ? -1.224 -3.786 15.333 1.00 88.50 90 VAL A CA 1
ATOM 680 C C . VAL A 1 90 ? -1.011 -2.900 16.550 1.00 88.50 90 VAL A C 1
ATOM 682 O O . VAL A 1 90 ? -1.539 -3.171 17.630 1.00 88.50 90 VAL A O 1
ATOM 685 N N . PHE A 1 91 ? -0.254 -1.827 16.367 1.00 90.94 91 PHE A N 1
ATOM 686 C CA . PHE A 1 91 ? 0.123 -0.900 17.417 1.00 90.94 91 PHE A CA 1
ATOM 687 C C . PHE A 1 91 ? -0.180 0.541 17.006 1.00 90.94 91 PHE A C 1
ATOM 689 O O . PHE A 1 91 ? 0.419 1.069 16.072 1.00 90.94 91 PHE A O 1
ATOM 696 N N . THR A 1 92 ? -1.069 1.200 17.747 1.00 93.88 92 THR A N 1
ATOM 697 C CA . THR A 1 92 ? -1.285 2.644 17.621 1.00 93.88 92 THR A CA 1
ATOM 698 C C . THR A 1 92 ? -0.159 3.396 18.333 1.00 93.88 92 THR A C 1
ATOM 700 O O . THR A 1 92 ? -0.008 3.229 19.548 1.00 93.88 92 THR A O 1
ATOM 703 N N . PRO A 1 93 ? 0.628 4.232 17.627 1.00 94.38 93 PRO A N 1
ATOM 704 C CA . PRO A 1 93 ? 1.762 4.935 18.212 1.00 94.38 93 PRO A CA 1
ATOM 705 C C . PRO A 1 93 ? 1.388 5.760 19.442 1.00 94.38 93 PRO A C 1
ATOM 707 O O . PRO A 1 93 ? 0.446 6.551 19.429 1.00 94.38 93 PRO A O 1
ATOM 710 N N . THR A 1 94 ? 2.186 5.622 20.498 1.00 94.75 94 THR A N 1
ATOM 711 C CA . THR A 1 94 ? 2.129 6.486 21.680 1.00 94.75 94 THR A CA 1
ATOM 712 C C . THR A 1 94 ? 3.490 7.121 21.915 1.00 94.75 94 THR A C 1
ATOM 714 O O . THR A 1 94 ? 4.513 6.591 21.474 1.00 94.75 94 THR A O 1
ATOM 717 N N . TYR A 1 95 ? 3.502 8.276 22.578 1.00 94.62 95 TYR A N 1
ATOM 718 C CA . TYR A 1 95 ? 4.691 9.112 22.689 1.00 94.62 95 TYR A CA 1
ATOM 719 C C . TYR A 1 95 ? 4.979 9.510 24.133 1.00 94.62 95 TYR A C 1
ATOM 721 O O . TYR A 1 95 ? 4.060 9.760 24.916 1.00 94.62 95 TYR A O 1
ATOM 729 N N . ASP A 1 96 ? 6.263 9.602 24.473 1.00 94.00 96 ASP A N 1
ATOM 730 C CA . ASP A 1 96 ? 6.704 10.202 25.729 1.00 94.00 96 ASP A CA 1
ATOM 731 C C . ASP A 1 96 ? 6.610 11.739 25.688 1.00 94.00 96 ASP A C 1
ATOM 733 O O . ASP A 1 96 ? 6.260 12.349 24.675 1.00 94.00 96 ASP A O 1
ATOM 737 N N . ALA A 1 97 ? 6.949 12.393 26.801 1.00 94.56 97 ALA A N 1
ATOM 738 C CA . ALA A 1 97 ? 6.924 13.855 26.902 1.00 94.56 97 ALA A CA 1
ATOM 739 C C . ALA A 1 97 ? 7.891 14.571 25.933 1.00 94.56 97 ALA A C 1
ATOM 741 O O . ALA A 1 97 ? 7.755 15.774 25.719 1.00 94.56 97 ALA A O 1
ATOM 742 N N . ASN A 1 98 ? 8.856 13.849 25.356 1.00 92.19 98 ASN A N 1
ATOM 743 C CA . ASN A 1 98 ? 9.822 14.354 24.383 1.00 92.19 98 ASN A CA 1
ATOM 744 C C . ASN A 1 98 ? 9.435 13.989 22.936 1.00 92.19 98 ASN A C 1
ATOM 746 O O . ASN A 1 98 ? 10.167 14.325 22.005 1.00 92.19 98 ASN A O 1
ATOM 750 N N . GLY A 1 99 ? 8.305 13.304 22.735 1.00 89.06 99 GLY A N 1
ATOM 751 C CA . GLY A 1 99 ? 7.845 12.829 21.434 1.00 89.06 99 GLY A CA 1
ATOM 752 C C . GLY A 1 99 ? 8.483 11.513 20.976 1.00 89.06 99 GLY A C 1
ATOM 753 O O . GLY A 1 99 ? 8.302 11.131 19.825 1.00 89.06 99 GLY A O 1
ATOM 754 N N . SER A 1 100 ? 9.239 10.797 21.805 1.00 91.56 100 SER A N 1
ATOM 755 C CA . SER A 1 100 ? 9.792 9.489 21.419 1.00 91.56 100 SER A CA 1
ATOM 756 C C . SER A 1 100 ? 8.703 8.419 21.435 1.00 91.56 100 SER A C 1
ATOM 758 O O . SER A 1 100 ? 7.846 8.445 22.315 1.00 91.56 100 SER A O 1
ATOM 760 N N . LEU A 1 101 ? 8.748 7.470 20.493 1.00 95.31 101 LEU A N 1
ATOM 761 C CA . LEU A 1 101 ? 7.818 6.335 20.462 1.00 95.31 101 LEU A CA 1
ATOM 762 C C . LEU A 1 101 ? 7.962 5.483 21.730 1.00 95.31 101 LEU A C 1
ATOM 764 O O . LEU A 1 101 ? 9.071 5.090 22.096 1.00 95.31 101 LEU A O 1
ATOM 768 N N . ILE A 1 102 ? 6.835 5.171 22.366 1.00 96.31 102 ILE A N 1
ATOM 769 C CA . ILE A 1 102 ? 6.746 4.222 23.477 1.00 96.31 102 ILE A CA 1
ATOM 770 C C . ILE A 1 102 ? 6.172 2.920 22.930 1.00 96.31 102 ILE A C 1
ATOM 772 O O . ILE A 1 102 ? 4.996 2.857 22.585 1.00 96.31 102 ILE A O 1
ATOM 776 N N . PHE A 1 103 ? 6.996 1.878 22.869 1.00 96.00 103 PHE A N 1
ATOM 777 C CA . PHE A 1 103 ? 6.565 0.555 22.427 1.00 96.00 103 PHE A CA 1
ATOM 778 C C . PHE A 1 103 ? 5.949 -0.261 23.576 1.00 96.00 103 PHE A C 1
ATOM 780 O O . PHE A 1 103 ? 6.296 -0.039 24.743 1.00 96.00 103 PHE A O 1
ATOM 787 N N . PRO A 1 104 ? 5.054 -1.221 23.272 1.00 94.19 104 PRO A N 1
ATOM 788 C CA . PRO A 1 104 ? 4.600 -2.211 24.245 1.00 94.19 104 PRO A CA 1
ATOM 789 C C . PRO A 1 104 ? 5.760 -3.060 24.793 1.00 94.19 104 PRO A C 1
ATOM 791 O O . PRO A 1 104 ? 6.841 -3.126 24.210 1.00 94.19 104 PRO A O 1
ATOM 794 N N . GLU A 1 105 ? 5.536 -3.748 25.916 1.00 94.69 105 GLU A N 1
ATOM 795 C CA . GLU A 1 105 ? 6.548 -4.623 26.520 1.00 94.69 105 GLU A CA 1
ATOM 796 C C . GLU A 1 105 ? 7.029 -5.692 25.520 1.00 94.69 105 GLU A C 1
ATOM 798 O O . GLU A 1 105 ? 6.213 -6.389 24.920 1.00 94.69 105 GLU A O 1
ATOM 803 N N . ASN A 1 106 ? 8.351 -5.848 25.387 1.00 93.56 106 ASN A N 1
ATOM 804 C CA . ASN A 1 106 ? 9.038 -6.744 24.440 1.00 93.56 106 ASN A CA 1
ATOM 805 C C . ASN A 1 106 ? 9.007 -6.333 22.958 1.00 93.56 106 ASN A C 1
ATOM 807 O O . ASN A 1 106 ? 9.477 -7.111 22.131 1.00 93.56 106 ASN A O 1
ATOM 811 N N . TYR A 1 107 ? 8.524 -5.133 22.628 1.00 95.38 107 TYR A N 1
ATOM 812 C CA . TYR A 1 107 ? 8.595 -4.590 21.272 1.00 95.38 107 TYR A CA 1
ATOM 813 C C . TYR A 1 107 ? 9.541 -3.400 21.191 1.00 95.38 107 TYR A C 1
ATOM 815 O O . TYR A 1 107 ? 9.699 -2.630 22.142 1.00 95.38 107 TYR A O 1
ATOM 823 N N . ASP A 1 108 ? 10.128 -3.222 20.015 1.00 95.31 108 ASP A N 1
ATOM 824 C CA . ASP A 1 108 ? 10.855 -2.021 19.639 1.00 95.31 108 ASP A CA 1
ATOM 825 C C . ASP A 1 108 ? 10.699 -1.722 18.135 1.00 95.31 108 ASP A C 1
ATOM 827 O O . ASP A 1 108 ? 9.950 -2.378 17.406 1.00 95.31 108 ASP A O 1
ATOM 831 N N . ALA A 1 109 ? 11.404 -0.699 17.647 1.00 94.81 109 ALA A N 1
ATOM 832 C CA . ALA A 1 109 ? 11.338 -0.279 16.249 1.00 94.81 109 ALA A CA 1
ATOM 833 C C . ALA A 1 109 ? 11.745 -1.375 15.242 1.00 94.81 109 ALA A C 1
ATOM 835 O O . ALA A 1 109 ? 11.395 -1.273 14.065 1.00 94.81 109 ALA A O 1
ATOM 836 N N . SER A 1 110 ? 12.488 -2.406 15.663 1.00 93.56 110 SER A N 1
ATOM 837 C CA . SER A 1 110 ? 12.906 -3.510 14.793 1.00 93.56 110 SER A CA 1
ATOM 838 C C . SER A 1 110 ? 11.772 -4.480 14.463 1.00 93.56 110 SER A C 1
ATOM 840 O O . SER A 1 110 ? 11.827 -5.113 13.407 1.00 93.56 110 SER A O 1
ATOM 842 N N . ASN A 1 111 ? 10.735 -4.534 15.304 1.00 93.81 111 ASN A N 1
ATOM 843 C CA . ASN A 1 111 ? 9.538 -5.329 15.048 1.00 93.81 111 ASN A CA 1
ATOM 844 C C . ASN A 1 111 ? 8.643 -4.699 13.979 1.00 93.81 111 ASN A C 1
ATOM 846 O O . ASN A 1 111 ? 7.873 -5.409 13.347 1.00 93.81 111 ASN A O 1
ATOM 850 N N . VAL A 1 112 ? 8.725 -3.382 13.752 1.00 94.50 112 VAL A N 1
ATOM 851 C CA . VAL A 1 112 ? 7.848 -2.692 12.795 1.00 94.50 112 VAL A CA 1
ATOM 852 C C . VAL A 1 112 ? 8.202 -3.077 11.361 1.00 94.50 112 VAL A C 1
ATOM 854 O O . VAL A 1 112 ? 9.306 -2.800 10.885 1.00 94.50 112 VAL A O 1
ATOM 857 N N . ILE A 1 113 ? 7.232 -3.652 10.650 1.00 93.94 113 ILE A N 1
ATOM 858 C CA . ILE A 1 113 ? 7.344 -4.031 9.233 1.00 93.94 113 ILE A CA 1
ATOM 859 C C . ILE A 1 113 ? 6.598 -3.074 8.306 1.00 93.94 113 ILE A C 1
ATOM 861 O O . ILE A 1 113 ? 6.986 -2.915 7.149 1.00 93.94 113 ILE A O 1
ATOM 865 N N . GLY A 1 114 ? 5.567 -2.392 8.803 1.00 95.12 114 GLY A N 1
ATOM 866 C CA . GLY A 1 114 ? 4.775 -1.480 7.992 1.00 95.12 114 GLY A CA 1
ATOM 867 C C . GLY A 1 114 ? 3.970 -0.478 8.802 1.00 95.12 114 GLY A C 1
ATOM 868 O O . GLY A 1 114 ? 3.808 -0.613 10.014 1.00 95.12 114 GLY A O 1
ATOM 869 N N . ILE A 1 115 ? 3.481 0.540 8.104 1.00 97.06 115 ILE A N 1
ATOM 870 C CA . ILE A 1 115 ? 2.680 1.629 8.660 1.00 97.06 115 ILE A CA 1
ATOM 871 C C . ILE A 1 115 ? 1.420 1.755 7.809 1.00 97.06 115 ILE A C 1
ATOM 873 O O . ILE A 1 115 ? 1.503 1.810 6.580 1.00 97.06 115 ILE A O 1
ATOM 877 N N . CYS A 1 116 ? 0.252 1.783 8.439 1.00 96.19 116 CYS A N 1
ATOM 878 C CA . CYS A 1 116 ? -1.009 2.032 7.756 1.00 96.19 116 CYS A CA 1
ATOM 879 C C . CYS A 1 116 ? -1.029 3.454 7.191 1.00 96.19 116 CYS A C 1
ATOM 881 O O . CYS A 1 116 ? -0.795 4.411 7.923 1.00 96.19 116 CYS A O 1
ATOM 883 N N . PHE A 1 117 ? -1.340 3.599 5.906 1.00 97.69 117 PHE A N 1
ATOM 884 C CA . PHE A 1 117 ? -1.541 4.906 5.264 1.00 97.69 117 PHE A CA 1
ATOM 885 C C . PHE A 1 117 ? -2.955 5.067 4.705 1.00 97.69 117 PHE A C 1
ATOM 887 O O . PHE A 1 117 ? -3.319 6.124 4.216 1.00 97.69 117 PHE A O 1
ATOM 894 N N . TRP A 1 118 ? -3.771 4.017 4.729 1.00 96.00 118 TRP A N 1
ATOM 895 C CA . TRP A 1 118 ? -5.153 4.103 4.286 1.00 96.00 118 TRP A CA 1
ATOM 896 C C . TRP A 1 118 ? -5.974 3.010 4.951 1.00 96.00 118 TRP A C 1
ATOM 898 O O . TRP A 1 118 ? -5.526 1.870 5.067 1.00 96.00 118 TRP A O 1
ATOM 908 N N . SER A 1 119 ? -7.198 3.334 5.355 1.00 91.62 119 SER A N 1
ATOM 909 C CA . SER A 1 119 ? -8.119 2.362 5.930 1.00 91.62 119 SER A CA 1
ATOM 910 C C . SER A 1 119 ? -9.567 2.758 5.668 1.00 91.62 119 SER A C 1
ATOM 912 O O . SER A 1 119 ? -9.937 3.918 5.845 1.00 91.62 119 SER A O 1
ATOM 914 N N . ASN A 1 120 ? -10.410 1.794 5.292 1.00 86.75 120 ASN A N 1
ATOM 915 C CA . ASN A 1 120 ? -11.867 1.975 5.268 1.00 86.75 120 ASN A CA 1
ATOM 916 C C . ASN A 1 120 ? -12.571 1.283 6.442 1.00 86.75 120 ASN A C 1
ATOM 918 O O . ASN A 1 120 ? -13.802 1.253 6.470 1.00 86.75 120 ASN A O 1
ATOM 922 N N . THR A 1 121 ? -11.825 0.751 7.415 1.00 74.06 121 THR A N 1
ATOM 923 C CA . THR A 1 121 ? -12.386 -0.036 8.526 1.00 74.06 121 THR A CA 1
ATOM 924 C C . THR A 1 121 ? -13.331 0.773 9.415 1.00 74.06 121 THR A C 1
ATOM 926 O O . THR A 1 121 ? -14.112 0.185 10.152 1.00 74.06 121 THR A O 1
ATOM 929 N N . HIS A 1 122 ? -13.294 2.107 9.338 1.00 68.31 122 HIS A N 1
ATOM 930 C CA . HIS A 1 122 ? -14.266 2.981 9.998 1.00 68.31 122 HIS A CA 1
ATOM 931 C C . HIS A 1 122 ? -15.630 3.030 9.279 1.00 68.31 122 HIS A C 1
ATOM 933 O O . HIS A 1 122 ? -16.657 3.174 9.932 1.00 68.31 122 HIS A O 1
ATOM 939 N N . ASN A 1 123 ? -15.650 2.897 7.947 1.00 69.00 123 ASN A N 1
ATOM 940 C CA . ASN A 1 123 ? -16.849 3.085 7.116 1.00 69.00 123 ASN A CA 1
ATOM 941 C C . ASN A 1 123 ? -17.523 1.762 6.714 1.00 69.00 123 ASN A C 1
ATOM 943 O O . ASN A 1 123 ? -18.737 1.715 6.548 1.00 69.00 123 ASN A O 1
ATOM 947 N N . ASP A 1 124 ? -16.746 0.693 6.537 1.00 72.56 124 ASP A N 1
ATOM 948 C CA . ASP A 1 124 ? -17.232 -0.658 6.242 1.00 72.56 124 ASP A CA 1
ATOM 949 C C . ASP A 1 124 ? -16.274 -1.646 6.902 1.00 72.56 124 ASP A C 1
ATOM 951 O O . ASP A 1 124 ? -15.285 -2.053 6.310 1.00 72.56 124 ASP A O 1
ATOM 955 N N . TYR A 1 125 ? -16.520 -1.973 8.167 1.00 69.31 125 TYR A N 1
ATOM 956 C CA . TYR A 1 125 ? -15.648 -2.829 8.976 1.00 69.31 125 TYR A CA 1
ATOM 957 C C . TYR A 1 125 ? -15.793 -4.325 8.629 1.00 69.31 125 TYR A C 1
ATOM 959 O O . TYR A 1 125 ? -14.817 -5.055 8.774 1.00 69.31 125 TYR A O 1
ATOM 967 N N . ILE A 1 126 ? -16.952 -4.800 8.131 1.00 69.00 126 ILE A N 1
ATOM 968 C CA . ILE A 1 126 ? -17.139 -6.212 7.709 1.00 69.00 126 ILE A CA 1
ATOM 969 C C . ILE A 1 126 ? -16.233 -6.524 6.519 1.00 69.00 126 ILE A C 1
ATOM 971 O O . ILE A 1 126 ? -15.627 -7.597 6.438 1.00 69.00 126 ILE A O 1
ATOM 975 N N . ASN A 1 127 ? -16.155 -5.585 5.576 1.00 78.00 127 ASN A N 1
ATOM 976 C CA . ASN A 1 127 ? -15.242 -5.657 4.437 1.00 78.00 127 ASN A CA 1
ATOM 977 C C . ASN A 1 127 ? -14.057 -4.706 4.624 1.00 78.00 127 ASN A C 1
ATOM 979 O O . ASN A 1 127 ? -13.447 -4.257 3.647 1.00 78.00 127 ASN A O 1
ATOM 983 N N . GLY A 1 128 ? -13.755 -4.406 5.889 1.00 81.44 128 GLY A N 1
ATOM 984 C CA . GLY A 1 128 ? -12.738 -3.461 6.288 1.00 81.44 128 GLY A CA 1
ATOM 985 C C . GLY A 1 128 ? -11.383 -3.963 5.857 1.00 81.44 128 GLY A C 1
ATOM 986 O O . GLY A 1 128 ? -11.005 -5.104 6.133 1.00 81.44 128 GLY A O 1
ATOM 987 N N . ARG A 1 129 ? -10.660 -3.096 5.168 1.00 87.69 129 ARG A N 1
ATOM 988 C CA . ARG A 1 129 ? -9.303 -3.336 4.736 1.00 87.69 129 ARG A CA 1
ATOM 989 C C . ARG A 1 129 ? -8.462 -2.091 4.957 1.00 87.69 129 ARG A C 1
ATOM 991 O O . ARG A 1 129 ? -8.945 -0.959 4.872 1.00 87.69 129 ARG A O 1
ATOM 998 N N . SER A 1 130 ? -7.188 -2.326 5.182 1.00 91.00 130 SER A N 1
ATOM 999 C CA . SER A 1 130 ? -6.196 -1.281 5.358 1.00 91.00 130 SER A CA 1
ATOM 1000 C C . SER A 1 130 ? -5.036 -1.542 4.416 1.00 91.00 130 SER A C 1
ATOM 1002 O O . SER A 1 130 ? -4.694 -2.697 4.148 1.00 91.00 130 SER A O 1
ATOM 1004 N N . TRP A 1 131 ? -4.450 -0.470 3.896 1.00 95.12 131 TRP A N 1
ATOM 1005 C CA . TRP A 1 131 ? -3.193 -0.536 3.171 1.00 95.12 131 TRP A CA 1
ATOM 1006 C C . TRP A 1 131 ? -2.068 -0.102 4.085 1.00 95.12 131 TRP A C 1
ATOM 1008 O O . TRP A 1 131 ? -2.104 0.979 4.679 1.00 95.12 131 TRP A O 1
ATOM 1018 N N . ILE A 1 132 ? -1.067 -0.966 4.171 1.00 95.19 132 ILE A N 1
ATOM 1019 C CA . ILE A 1 132 ? 0.141 -0.716 4.941 1.00 95.19 132 ILE A CA 1
ATOM 1020 C C . ILE A 1 132 ? 1.304 -0.580 3.976 1.00 95.19 132 ILE A C 1
ATOM 1022 O O . ILE A 1 132 ? 1.424 -1.356 3.029 1.00 95.19 132 ILE A O 1
ATOM 1026 N N . VAL A 1 133 ? 2.152 0.413 4.200 1.00 97.75 133 VAL A N 1
ATOM 1027 C CA . VAL A 1 133 ? 3.377 0.615 3.436 1.00 97.75 133 VAL A CA 1
ATOM 1028 C C . VAL A 1 133 ? 4.555 0.066 4.235 1.00 97.75 133 VAL A C 1
ATOM 1030 O O . VAL A 1 133 ? 4.654 0.303 5.438 1.00 97.75 133 VAL A O 1
ATOM 1033 N N . SER A 1 134 ? 5.439 -0.684 3.579 1.00 96.81 134 SER A N 1
ATOM 1034 C CA . SER A 1 134 ? 6.629 -1.254 4.214 1.00 96.81 134 SER A CA 1
ATOM 1035 C C . SER A 1 134 ? 7.555 -0.153 4.727 1.00 96.81 134 SER A C 1
ATOM 1037 O O . SER A 1 134 ? 7.662 0.922 4.130 1.00 96.81 134 SER A O 1
ATOM 1039 N N . VAL A 1 135 ? 8.270 -0.426 5.815 1.00 96.94 135 VAL A N 1
ATOM 1040 C CA . VAL A 1 135 ? 9.340 0.457 6.306 1.00 96.94 135 VAL A CA 1
ATOM 1041 C C . VAL A 1 135 ? 10.646 0.334 5.512 1.00 96.94 135 VAL A C 1
ATOM 1043 O O . VAL A 1 135 ? 11.526 1.185 5.657 1.00 96.94 135 VAL A O 1
ATOM 1046 N N . ASP A 1 136 ? 10.775 -0.707 4.690 1.00 95.38 136 ASP A N 1
ATOM 1047 C CA . ASP A 1 136 ? 11.963 -1.005 3.894 1.00 95.38 136 ASP A CA 1
ATOM 1048 C C . ASP A 1 136 ? 11.810 -0.460 2.458 1.00 95.38 136 ASP A C 1
ATOM 1050 O O . ASP A 1 136 ? 10.721 -0.419 1.888 1.00 95.38 136 ASP A O 1
ATOM 1054 N N . GLU A 1 137 ? 12.921 -0.043 1.849 1.00 96.75 137 GLU A N 1
ATOM 1055 C CA . GLU A 1 137 ? 12.951 0.531 0.500 1.00 96.75 137 GLU A CA 1
ATOM 1056 C C . GLU A 1 137 ? 14.146 -0.005 -0.295 1.00 96.75 137 GLU A C 1
ATOM 1058 O O . GLU A 1 137 ? 15.248 -0.158 0.238 1.00 96.75 137 GLU A O 1
ATOM 1063 N N . VAL A 1 138 ? 13.948 -0.219 -1.597 1.00 97.44 138 VAL A N 1
ATOM 1064 C CA . VAL A 1 138 ? 15.031 -0.503 -2.553 1.00 97.44 138 VAL A CA 1
ATOM 1065 C C . VAL A 1 138 ? 14.945 0.403 -3.778 1.00 97.44 138 VAL A C 1
ATOM 1067 O O . VAL A 1 138 ? 13.968 1.120 -3.970 1.00 97.44 138 VAL A O 1
ATOM 1070 N N . SER A 1 139 ? 15.982 0.383 -4.616 1.00 98.25 139 SER A N 1
ATOM 1071 C CA . SER A 1 139 ? 15.986 1.031 -5.930 1.00 98.25 139 SER A CA 1
ATOM 1072 C C . SER A 1 139 ? 16.410 0.015 -6.982 1.00 98.25 139 SER A C 1
ATOM 1074 O O . SER A 1 139 ? 17.558 -0.431 -6.973 1.00 98.25 139 SER A O 1
ATOM 1076 N N . ILE A 1 140 ? 15.472 -0.388 -7.835 1.00 98.12 140 ILE A N 1
ATOM 1077 C CA . ILE A 1 140 ? 15.628 -1.478 -8.810 1.00 98.12 140 ILE A CA 1
ATOM 1078 C C . ILE A 1 140 ? 14.812 -1.175 -10.076 1.00 98.12 140 ILE A C 1
ATOM 1080 O O . ILE A 1 140 ? 13.938 -0.301 -10.043 1.00 98.12 140 ILE A O 1
ATOM 1084 N N . PRO A 1 141 ? 15.074 -1.862 -11.201 1.00 97.94 141 PRO A N 1
ATOM 1085 C CA . PRO A 1 141 ? 14.232 -1.738 -12.384 1.00 97.94 141 PRO A CA 1
ATOM 1086 C C . PRO A 1 141 ? 12.837 -2.331 -12.153 1.00 97.94 141 PRO A C 1
ATOM 1088 O O . PRO A 1 141 ? 12.625 -3.169 -11.271 1.00 97.94 141 PRO A O 1
ATOM 1091 N N . TRP A 1 142 ? 11.881 -1.906 -12.977 1.00 98.31 142 TRP A N 1
ATOM 1092 C CA . TRP A 1 142 ? 10.500 -2.381 -12.909 1.00 98.31 142 TRP A CA 1
ATOM 1093 C C . TRP A 1 142 ? 10.405 -3.872 -13.264 1.00 98.31 142 TRP A C 1
ATOM 1095 O O . TRP A 1 142 ? 9.857 -4.674 -12.505 1.00 98.31 142 TRP A O 1
ATOM 1105 N N . SER A 1 143 ? 11.008 -4.260 -14.391 1.00 96.06 143 SER A N 1
ATOM 1106 C CA . SER A 1 143 ? 11.084 -5.641 -14.882 1.00 96.06 143 SER A CA 1
ATOM 1107 C C . SER A 1 143 ? 12.315 -5.803 -15.786 1.00 96.06 143 SER A C 1
ATOM 1109 O O . SER A 1 143 ? 12.709 -4.836 -16.447 1.00 96.06 143 SER A O 1
ATOM 1111 N N . PRO A 1 144 ? 12.964 -6.981 -15.840 1.00 94.81 144 PRO A N 1
ATOM 1112 C CA . PRO A 1 144 ? 14.104 -7.193 -16.720 1.00 94.81 144 PRO A CA 1
ATOM 1113 C C . PRO A 1 144 ? 13.673 -7.370 -18.187 1.00 94.81 144 PRO A C 1
ATOM 1115 O O . PRO A 1 144 ? 12.506 -7.570 -18.517 1.00 94.81 144 PRO A O 1
ATOM 1118 N N . ASN A 1 145 ? 14.651 -7.350 -19.094 1.00 92.62 145 ASN A N 1
ATOM 1119 C CA . ASN A 1 145 ? 14.434 -7.821 -20.461 1.00 92.62 145 ASN A CA 1
ATOM 1120 C C . ASN A 1 145 ? 14.158 -9.335 -20.481 1.00 92.62 145 ASN A C 1
ATOM 1122 O O . ASN A 1 145 ? 14.602 -10.086 -19.606 1.00 92.62 145 ASN A O 1
ATOM 1126 N N . ARG A 1 146 ? 13.501 -9.793 -21.548 1.00 89.31 146 ARG A N 1
ATOM 1127 C CA . ARG A 1 146 ? 13.497 -11.203 -21.952 1.00 89.31 146 ARG A CA 1
ATOM 1128 C C . ARG A 1 146 ? 14.902 -11.644 -22.389 1.00 89.31 146 ARG A C 1
ATOM 1130 O O . ARG A 1 146 ? 15.878 -10.897 -22.331 1.00 89.31 146 ARG A O 1
ATOM 1137 N N . THR A 1 147 ? 15.010 -12.876 -22.880 1.00 84.06 147 THR A N 1
ATOM 1138 C CA . THR A 1 147 ? 16.255 -13.399 -23.452 1.00 84.06 147 THR A CA 1
ATOM 1139 C C . THR A 1 147 ? 16.678 -12.615 -24.706 1.00 84.06 147 THR A C 1
ATOM 1141 O O . THR A 1 147 ? 15.839 -12.236 -25.525 1.00 84.06 147 THR A O 1
ATOM 1144 N N . ASN A 1 148 ? 17.997 -12.466 -24.882 1.00 79.38 148 ASN A N 1
ATOM 1145 C CA . ASN A 1 148 ? 18.687 -11.895 -26.049 1.00 79.38 148 ASN A CA 1
ATOM 1146 C C . ASN A 1 148 ? 18.517 -10.380 -26.265 1.00 79.38 148 ASN A C 1
ATOM 1148 O O . ASN A 1 148 ? 17.768 -9.936 -27.130 1.00 79.38 148 ASN A O 1
ATOM 1152 N N . GLY A 1 149 ? 19.337 -9.593 -25.563 1.00 82.31 149 GLY A N 1
ATOM 1153 C CA . GLY A 1 149 ? 19.495 -8.160 -25.819 1.00 82.31 149 GLY A CA 1
ATOM 1154 C C . GLY A 1 149 ? 18.359 -7.307 -25.257 1.00 82.31 149 GLY A C 1
ATOM 1155 O O . GLY A 1 149 ? 17.703 -7.682 -24.288 1.00 82.31 149 GLY A O 1
ATOM 1156 N N . TRP A 1 150 ? 18.168 -6.124 -25.841 1.00 86.25 150 TRP A N 1
ATOM 1157 C CA . TRP A 1 150 ? 17.082 -5.225 -25.461 1.00 86.25 150 TRP A CA 1
ATOM 1158 C C . TRP A 1 150 ? 15.757 -5.768 -26.014 1.00 86.25 150 TRP A C 1
ATOM 1160 O O . TRP A 1 150 ? 15.498 -5.702 -27.214 1.00 86.25 150 TRP A O 1
ATOM 1170 N N . ASN A 1 151 ? 14.966 -6.373 -25.132 1.00 89.56 151 ASN A N 1
ATOM 1171 C CA . ASN A 1 151 ? 13.737 -7.095 -25.440 1.00 89.56 151 ASN A CA 1
ATOM 1172 C C . ASN A 1 151 ? 12.772 -6.989 -24.245 1.00 89.56 151 ASN A C 1
ATOM 1174 O O . ASN A 1 151 ? 12.606 -7.956 -23.493 1.00 89.56 151 ASN A O 1
ATOM 1178 N N . PRO A 1 152 ? 12.199 -5.800 -23.997 1.00 91.50 152 PRO A N 1
ATOM 1179 C CA . PRO A 1 152 ? 11.308 -5.597 -22.867 1.00 91.50 152 PRO A CA 1
ATOM 1180 C C . PRO A 1 152 ? 9.999 -6.380 -23.053 1.00 91.50 152 PRO A C 1
ATOM 1182 O O . PRO A 1 152 ? 9.551 -6.657 -24.170 1.00 91.50 152 PRO A O 1
ATOM 1185 N N . VAL A 1 153 ? 9.401 -6.785 -21.937 1.00 92.19 153 VAL A N 1
ATOM 1186 C CA . VAL A 1 153 ? 8.171 -7.580 -21.894 1.00 92.19 153 VAL A CA 1
ATOM 1187 C C . VAL A 1 153 ? 6.947 -6.664 -21.785 1.00 92.19 153 VAL A C 1
ATOM 1189 O O . VAL A 1 153 ? 6.923 -5.742 -20.974 1.00 92.19 153 VAL A O 1
ATOM 1192 N N . ASP A 1 154 ? 5.948 -6.916 -22.629 1.00 95.38 154 ASP A N 1
ATOM 1193 C CA . ASP A 1 154 ? 4.562 -6.479 -22.422 1.00 95.38 154 ASP A CA 1
ATOM 1194 C C . ASP A 1 154 ? 3.879 -7.575 -21.604 1.00 95.38 154 ASP A C 1
ATOM 1196 O O . ASP A 1 154 ? 3.917 -8.735 -22.038 1.00 95.38 154 ASP A O 1
ATOM 1200 N N . ILE A 1 155 ? 3.381 -7.257 -20.408 1.00 96.31 155 ILE A N 1
ATOM 1201 C CA . ILE A 1 155 ? 2.853 -8.255 -19.474 1.00 96.31 155 ILE A CA 1
ATOM 1202 C C . ILE A 1 155 ? 1.439 -8.665 -19.927 1.00 96.31 155 ILE A C 1
ATOM 1204 O O . ILE A 1 155 ? 0.500 -7.873 -19.859 1.00 96.31 155 ILE A O 1
ATOM 1208 N N . PRO A 1 156 ? 1.232 -9.913 -20.377 1.00 94.44 156 PRO A N 1
ATOM 1209 C CA . PRO A 1 156 ? -0.076 -10.400 -20.792 1.00 94.44 156 PRO A CA 1
ATOM 1210 C C . PRO A 1 156 ? -1.120 -10.279 -19.677 1.00 94.44 156 PRO A C 1
ATOM 1212 O O . PRO A 1 156 ? -0.928 -10.755 -18.561 1.00 94.44 156 PRO A O 1
ATOM 1215 N N . GLY A 1 157 ? -2.264 -9.680 -20.008 1.00 94.31 157 GLY A N 1
ATOM 1216 C CA . GLY A 1 157 ? -3.377 -9.496 -19.074 1.00 94.31 157 GLY A CA 1
ATOM 1217 C C . GLY A 1 157 ? -3.235 -8.288 -18.148 1.00 94.31 157 GLY A C 1
ATOM 1218 O O . GLY A 1 157 ? -4.215 -7.939 -17.495 1.00 94.31 157 GLY A O 1
ATOM 1219 N N . LEU A 1 158 ? -2.075 -7.624 -18.128 1.00 97.25 158 LEU A N 1
ATOM 1220 C CA . LEU A 1 158 ? -1.912 -6.331 -17.474 1.00 97.25 158 LEU A CA 1
ATOM 1221 C C . LEU A 1 158 ? -2.408 -5.228 -18.416 1.00 97.25 158 LEU A C 1
ATOM 1223 O O . LEU A 1 158 ? -2.155 -5.248 -19.620 1.00 97.25 158 LEU A O 1
ATOM 1227 N N . TYR A 1 159 ? -3.189 -4.289 -17.887 1.00 97.81 159 TYR A N 1
ATOM 1228 C CA . TYR A 1 159 ? -3.740 -3.211 -18.702 1.00 97.81 159 TYR A CA 1
ATOM 1229 C C . TYR A 1 159 ? -2.689 -2.122 -18.957 1.00 97.81 159 TYR A C 1
ATOM 1231 O O . TYR A 1 159 ? -2.043 -1.637 -18.028 1.00 97.81 159 TYR A O 1
ATOM 1239 N N . ASN A 1 160 ? -2.578 -1.696 -20.217 1.00 98.19 160 ASN A N 1
ATOM 1240 C CA . ASN A 1 160 ? -1.701 -0.609 -20.642 1.00 98.19 160 ASN A CA 1
ATOM 1241 C C . ASN A 1 160 ? -2.407 0.749 -20.495 1.00 98.19 160 ASN A C 1
ATOM 1243 O O . ASN A 1 160 ? -3.271 1.122 -21.294 1.00 98.19 160 ASN A O 1
ATOM 1247 N N . TYR A 1 161 ? -2.026 1.505 -19.467 1.00 97.81 161 TYR A N 1
ATOM 1248 C CA . TYR A 1 161 ? -2.586 2.819 -19.162 1.00 97.81 161 TYR A CA 1
ATOM 1249 C C . TYR A 1 161 ? -1.925 3.896 -20.021 1.00 97.81 161 TYR A C 1
ATOM 1251 O O . TYR A 1 161 ? -0.824 4.347 -19.722 1.00 97.81 161 TYR A O 1
ATOM 1259 N N . GLY A 1 162 ? -2.601 4.337 -21.083 1.00 96.88 162 GLY A N 1
ATOM 1260 C CA . GLY A 1 162 ? -2.060 5.317 -22.033 1.00 96.88 162 GLY A CA 1
ATOM 1261 C C . GLY A 1 162 ? -1.943 6.755 -21.508 1.00 96.88 162 GLY A C 1
ATOM 1262 O O . GLY A 1 162 ? -1.321 7.586 -22.172 1.00 96.88 162 GLY A O 1
ATOM 1263 N N . THR A 1 163 ? -2.520 7.072 -20.343 1.00 96.44 163 THR A N 1
ATOM 1264 C CA . THR A 1 163 ? -2.408 8.396 -19.708 1.00 96.44 163 THR A CA 1
ATOM 1265 C C . THR A 1 163 ? -2.326 8.296 -18.184 1.00 96.44 163 THR A C 1
ATOM 1267 O O . THR A 1 163 ? -2.817 7.329 -17.591 1.00 96.44 163 THR A O 1
ATOM 1270 N N . ALA A 1 164 ? -1.750 9.322 -17.547 1.00 94.94 164 ALA A N 1
ATOM 1271 C CA . ALA A 1 164 ? -1.603 9.381 -16.094 1.00 94.94 164 ALA A CA 1
ATOM 1272 C C . ALA A 1 164 ? -2.966 9.393 -15.386 1.00 94.94 164 ALA A C 1
ATOM 1274 O O . ALA A 1 164 ? -3.121 8.763 -14.344 1.00 94.94 164 ALA A O 1
ATOM 1275 N N . GLU A 1 165 ? -3.972 10.051 -15.971 1.00 94.94 165 GLU A N 1
ATOM 1276 C CA . GLU A 1 165 ? -5.329 10.121 -15.423 1.00 94.94 165 GLU A CA 1
ATOM 1277 C C . GLU A 1 165 ? -5.955 8.733 -15.326 1.00 94.94 165 GLU A C 1
ATOM 1279 O O . GLU A 1 165 ? -6.565 8.410 -14.315 1.00 94.94 165 GLU A O 1
ATOM 1284 N N . THR A 1 166 ? -5.782 7.891 -16.349 1.00 96.25 166 THR A N 1
ATOM 1285 C CA . THR A 1 166 ? -6.309 6.520 -16.304 1.00 96.25 166 THR A CA 1
ATOM 1286 C C . THR A 1 166 ? -5.549 5.645 -15.311 1.00 96.25 166 THR A C 1
ATOM 1288 O O . THR A 1 166 ? -6.181 4.859 -14.612 1.00 96.25 166 THR A O 1
ATOM 1291 N N . ALA A 1 167 ? -4.226 5.813 -15.196 1.00 96.75 167 ALA A N 1
ATOM 1292 C CA . ALA A 1 167 ? -3.411 5.080 -14.227 1.00 96.75 167 ALA A CA 1
ATOM 1293 C C . ALA A 1 167 ? -3.745 5.464 -12.773 1.00 96.75 167 ALA A C 1
ATOM 1295 O O . ALA A 1 167 ? -3.769 4.605 -11.899 1.00 96.75 167 ALA A O 1
ATOM 1296 N N . LEU A 1 168 ? -4.057 6.740 -12.510 1.00 96.12 168 LEU A N 1
ATOM 1297 C CA . LEU A 1 168 ? -4.469 7.240 -11.188 1.00 96.12 168 LEU A CA 1
ATOM 1298 C C . LEU A 1 168 ? -5.784 6.644 -10.680 1.00 96.12 168 LEU A C 1
ATOM 1300 O O . LEU A 1 168 ? -6.030 6.674 -9.478 1.00 96.12 168 LEU A O 1
ATOM 1304 N N . MET A 1 169 ? -6.612 6.105 -11.573 1.00 96.25 169 MET A N 1
ATOM 1305 C CA . MET A 1 169 ? -7.877 5.461 -11.211 1.00 96.25 169 MET A CA 1
ATOM 1306 C C . MET A 1 169 ? -7.718 3.964 -10.925 1.00 96.25 169 MET A C 1
ATOM 1308 O O . MET A 1 169 ? -8.700 3.309 -10.573 1.00 96.25 169 MET A O 1
ATOM 1312 N N . ASP A 1 170 ? -6.509 3.420 -11.076 1.00 98.00 170 ASP A N 1
ATOM 1313 C CA . ASP A 1 170 ? -6.212 2.039 -10.730 1.00 98.00 170 ASP A CA 1
ATOM 1314 C C . ASP A 1 170 ? -5.789 1.911 -9.268 1.00 98.00 170 ASP A C 1
ATOM 1316 O O . ASP A 1 170 ? -4.885 2.604 -8.800 1.00 98.00 170 ASP A O 1
ATOM 1320 N N . TYR A 1 171 ? -6.433 0.977 -8.575 1.00 97.06 171 TYR A N 1
ATOM 1321 C CA . TYR A 1 171 ? -6.163 0.626 -7.185 1.00 97.06 171 TYR A CA 1
ATOM 1322 C C . TYR A 1 171 ? -5.843 -0.871 -7.018 1.00 97.06 171 TYR A C 1
ATOM 1324 O O . TYR A 1 171 ? -5.778 -1.352 -5.884 1.00 97.06 171 TYR A O 1
ATOM 1332 N N . ASP A 1 172 ? -5.637 -1.617 -8.113 1.00 97.12 172 ASP A N 1
ATOM 1333 C CA . ASP A 1 172 ? -5.394 -3.067 -8.110 1.00 97.12 172 ASP A CA 1
ATOM 1334 C C . ASP A 1 172 ? -3.897 -3.429 -8.132 1.00 97.12 172 ASP A C 1
ATOM 1336 O O . ASP A 1 172 ? -3.404 -4.185 -8.971 1.00 97.12 172 ASP A O 1
ATOM 1340 N N . GLY A 1 173 ? -3.129 -2.888 -7.181 1.00 98.25 173 GLY A N 1
ATOM 1341 C CA . GLY A 1 173 ? -1.699 -3.195 -7.094 1.00 98.25 173 GLY A CA 1
ATOM 1342 C C . GLY A 1 173 ? -1.399 -4.675 -6.830 1.00 98.25 173 GLY A C 1
ATOM 1343 O O . GLY A 1 173 ? -0.400 -5.198 -7.330 1.00 98.25 173 GLY A O 1
ATOM 1344 N N . GLU A 1 174 ? -2.269 -5.362 -6.082 1.00 96.56 174 GLU A N 1
ATOM 1345 C CA . GLU A 1 174 ? -2.135 -6.792 -5.783 1.00 96.56 174 GLU A CA 1
ATOM 1346 C C . GLU A 1 174 ? -2.320 -7.641 -7.050 1.00 96.56 174 GLU A C 1
ATOM 1348 O O . GLU A 1 174 ? -1.442 -8.449 -7.376 1.00 96.56 174 GLU A O 1
ATOM 1353 N N . GLY A 1 175 ? -3.411 -7.424 -7.796 1.00 97.06 175 GLY A N 1
ATOM 1354 C CA . GLY A 1 175 ? -3.693 -8.130 -9.045 1.00 97.06 175 GLY A CA 1
ATOM 1355 C C . GLY A 1 175 ? -2.626 -7.875 -10.106 1.00 97.06 175 GLY A C 1
ATOM 1356 O O . GLY A 1 175 ? -2.081 -8.827 -10.677 1.00 97.06 175 GLY A O 1
ATOM 1357 N N . ASN A 1 176 ? -2.234 -6.612 -10.294 1.00 98.44 176 ASN A N 1
ATOM 1358 C CA . ASN A 1 176 ? -1.166 -6.240 -11.223 1.00 98.44 176 ASN A CA 1
ATOM 1359 C C . ASN A 1 176 ? 0.159 -6.936 -10.875 1.00 98.44 176 ASN A C 1
ATOM 1361 O O . ASN A 1 176 ? 0.810 -7.527 -11.738 1.00 98.44 176 ASN A O 1
ATOM 1365 N N . THR A 1 177 ? 0.549 -6.925 -9.597 1.00 98.12 177 THR A N 1
ATOM 1366 C CA . THR A 1 177 ? 1.773 -7.598 -9.128 1.00 98.12 177 THR A CA 1
ATOM 1367 C C . THR A 1 177 ? 1.728 -9.095 -9.405 1.00 98.12 177 THR A C 1
ATOM 1369 O O . THR A 1 177 ? 2.724 -9.663 -9.860 1.00 98.12 177 THR A O 1
ATOM 1372 N N . ALA A 1 178 ? 0.585 -9.741 -9.161 1.00 96.31 178 ALA A N 1
ATOM 1373 C CA . ALA A 1 178 ? 0.420 -11.165 -9.422 1.00 96.31 178 ALA A CA 1
ATOM 1374 C C . ALA A 1 178 ? 0.603 -11.503 -10.911 1.00 96.31 178 ALA A C 1
ATOM 1376 O O . ALA A 1 178 ? 1.234 -12.513 -11.222 1.00 96.31 178 ALA A O 1
ATOM 1377 N N . LEU A 1 179 ? 0.110 -10.666 -11.828 1.00 97.25 179 LEU A N 1
ATOM 1378 C CA . LEU A 1 179 ? 0.326 -10.847 -13.268 1.00 97.25 179 LEU A CA 1
ATOM 1379 C C . LEU A 1 179 ? 1.810 -10.716 -13.638 1.00 97.25 179 LEU A C 1
ATOM 1381 O O . LEU A 1 179 ? 2.349 -11.593 -14.310 1.00 97.25 179 LEU A O 1
ATOM 1385 N N . ILE A 1 180 ? 2.492 -9.680 -13.137 1.00 97.06 180 ILE A N 1
ATOM 1386 C CA . ILE A 1 180 ? 3.917 -9.437 -13.426 1.00 97.06 180 ILE A CA 1
ATOM 1387 C C . ILE A 1 180 ? 4.790 -10.596 -12.924 1.00 97.06 180 ILE A C 1
ATOM 1389 O O . ILE A 1 180 ? 5.668 -11.073 -13.639 1.00 97.06 180 ILE A O 1
ATOM 1393 N N . VAL A 1 181 ? 4.557 -11.065 -11.694 1.00 95.81 181 VAL A N 1
ATOM 1394 C CA . VAL A 1 181 ? 5.372 -12.119 -11.062 1.00 95.81 181 VAL A CA 1
ATOM 1395 C C . VAL A 1 181 ? 5.196 -13.480 -11.733 1.00 95.81 181 VAL A C 1
ATOM 1397 O O . VAL A 1 181 ? 6.133 -14.280 -11.731 1.00 95.81 181 VAL A O 1
ATOM 1400 N N . ASN A 1 182 ? 4.014 -13.753 -12.287 1.00 94.38 182 ASN A N 1
ATOM 1401 C CA . ASN A 1 182 ? 3.693 -15.041 -12.900 1.00 94.38 182 ASN A CA 1
ATOM 1402 C C . ASN A 1 182 ? 3.963 -15.088 -14.412 1.00 94.38 182 ASN A C 1
ATOM 1404 O O . ASN A 1 182 ? 3.687 -16.114 -15.033 1.00 94.38 182 ASN A O 1
ATOM 1408 N N . GLU A 1 183 ? 4.500 -14.024 -15.009 1.00 91.81 183 GLU A N 1
ATOM 1409 C CA . GLU A 1 183 ? 4.747 -13.958 -16.448 1.00 91.81 183 GLU A CA 1
ATOM 1410 C C . GLU A 1 183 ? 5.937 -14.851 -16.875 1.00 91.81 183 GLU A C 1
ATOM 1412 O O . GLU A 1 183 ? 7.084 -14.562 -16.523 1.00 91.81 183 GLU A O 1
ATOM 1417 N N . PRO A 1 184 ? 5.722 -15.921 -17.670 1.00 87.56 184 PRO A N 1
ATOM 1418 C CA . PRO A 1 184 ? 6.767 -16.903 -17.967 1.00 87.56 184 PRO A CA 1
ATOM 1419 C C . PRO A 1 184 ? 7.792 -16.460 -19.025 1.00 87.56 184 PRO A C 1
ATOM 1421 O O . PRO A 1 184 ? 8.798 -17.147 -19.213 1.00 87.56 184 PRO A O 1
ATOM 1424 N N . GLN A 1 185 ? 7.567 -15.365 -19.760 1.00 85.94 185 GLN A N 1
ATOM 1425 C CA . GLN A 1 185 ? 8.435 -14.957 -20.877 1.00 85.94 185 GLN A CA 1
ATOM 1426 C C . GLN A 1 185 ? 9.761 -14.313 -20.435 1.00 85.94 185 GLN A C 1
ATOM 1428 O O . GLN A 1 185 ? 10.595 -13.998 -21.290 1.00 85.94 185 GLN A O 1
ATOM 1433 N N . HIS A 1 186 ? 9.986 -14.118 -19.132 1.00 86.06 186 HIS A N 1
ATOM 1434 C CA . HIS A 1 186 ? 11.245 -13.614 -18.583 1.00 86.06 186 HIS A CA 1
ATOM 1435 C C . HIS A 1 186 ? 11.507 -14.136 -17.161 1.00 86.06 186 HIS A C 1
ATOM 1437 O O . HIS A 1 186 ? 10.597 -14.547 -16.448 1.00 86.06 186 HIS A O 1
ATOM 1443 N N . THR A 1 187 ? 12.773 -14.117 -16.736 1.00 91.06 187 THR A N 1
ATOM 1444 C CA . THR A 1 187 ? 13.170 -14.572 -15.395 1.00 91.06 187 THR A CA 1
ATOM 1445 C C . THR A 1 187 ? 13.224 -13.395 -14.426 1.00 91.06 187 THR A C 1
ATOM 1447 O O . THR A 1 187 ? 14.174 -12.603 -14.444 1.00 91.06 187 THR A O 1
ATOM 1450 N N . VAL A 1 188 ? 12.227 -13.308 -13.545 1.00 94.00 188 VAL A N 1
ATOM 1451 C CA . VAL A 1 188 ? 12.182 -12.323 -12.457 1.00 94.00 188 VAL A CA 1
ATOM 1452 C C . VAL A 1 188 ? 12.824 -12.853 -11.175 1.00 94.00 188 VAL A C 1
ATOM 1454 O O . VAL A 1 188 ? 12.677 -14.014 -10.800 1.00 94.00 188 VAL A O 1
ATOM 1457 N N . THR A 1 189 ? 13.518 -11.969 -10.471 1.00 94.69 189 THR A N 1
ATOM 1458 C CA . THR A 1 189 ? 14.142 -12.174 -9.160 1.00 94.69 189 THR A CA 1
ATOM 1459 C C . THR A 1 189 ? 13.915 -10.923 -8.312 1.00 94.69 189 THR A C 1
ATOM 1461 O O . THR A 1 189 ? 13.632 -9.850 -8.846 1.00 94.69 189 THR A O 1
ATOM 1464 N N . VAL A 1 190 ? 14.114 -11.024 -6.999 1.00 94.62 190 VAL A N 1
ATOM 1465 C CA . VAL A 1 190 ? 13.994 -9.877 -6.078 1.00 94.62 190 VAL A CA 1
ATOM 1466 C C . VAL A 1 190 ? 14.956 -8.721 -6.378 1.00 94.62 190 VAL A C 1
ATOM 1468 O O . VAL A 1 190 ? 14.742 -7.615 -5.903 1.00 94.62 190 VAL A O 1
ATOM 1471 N N . ASN A 1 191 ? 16.006 -8.948 -7.175 1.00 95.75 191 ASN A N 1
ATOM 1472 C CA . ASN A 1 191 ? 17.019 -7.934 -7.480 1.00 95.75 191 ASN A CA 1
ATOM 1473 C C . ASN A 1 191 ? 16.817 -7.249 -8.840 1.00 95.75 191 ASN A C 1
ATOM 1475 O O . ASN A 1 191 ? 17.484 -6.258 -9.121 1.00 95.75 191 ASN A O 1
ATOM 1479 N N . ASN A 1 192 ? 15.957 -7.787 -9.711 1.00 95.38 192 ASN A N 1
ATOM 1480 C CA . ASN A 1 192 ? 15.787 -7.287 -11.082 1.00 95.38 192 ASN A CA 1
ATOM 1481 C C . ASN A 1 192 ? 14.331 -6.973 -11.457 1.00 95.38 192 ASN A C 1
ATOM 1483 O O . ASN A 1 192 ? 14.080 -6.616 -12.604 1.00 95.38 192 ASN A O 1
ATOM 1487 N N . CYS A 1 193 ? 13.383 -7.128 -10.532 1.00 97.56 193 CYS A N 1
ATOM 1488 C CA . CYS A 1 193 ? 11.974 -6.848 -10.768 1.00 97.56 193 CYS A CA 1
ATOM 1489 C C . CYS A 1 193 ? 11.318 -6.289 -9.502 1.00 97.56 193 CYS A C 1
ATOM 1491 O O . CYS A 1 193 ? 11.305 -6.946 -8.458 1.00 97.56 193 CYS A O 1
ATOM 1493 N N . ALA A 1 194 ? 10.734 -5.096 -9.621 1.00 98.44 194 ALA A N 1
ATOM 1494 C CA . ALA A 1 194 ? 10.040 -4.403 -8.540 1.00 98.44 194 ALA A CA 1
ATOM 1495 C C . ALA A 1 194 ? 8.878 -5.230 -7.967 1.00 98.44 194 ALA A C 1
ATOM 1497 O O . ALA A 1 194 ? 8.794 -5.427 -6.756 1.00 98.44 194 ALA A O 1
ATOM 1498 N N . ALA A 1 195 ? 8.033 -5.796 -8.834 1.00 98.00 195 ALA A N 1
ATOM 1499 C CA . ALA A 1 195 ? 6.906 -6.633 -8.424 1.00 98.00 195 ALA A CA 1
ATOM 1500 C C . ALA A 1 195 ? 7.363 -7.898 -7.681 1.00 98.00 195 ALA A C 1
ATOM 1502 O O . ALA A 1 195 ? 6.779 -8.267 -6.664 1.00 98.00 195 ALA A O 1
ATOM 1503 N N . LYS A 1 196 ? 8.447 -8.534 -8.144 1.00 96.62 196 LYS A N 1
ATOM 1504 C CA . LYS A 1 196 ? 9.014 -9.726 -7.501 1.00 96.62 196 LYS A CA 1
ATOM 1505 C C . LYS A 1 196 ? 9.630 -9.411 -6.142 1.00 96.62 196 LYS A C 1
ATOM 1507 O O . LYS A 1 196 ? 9.427 -10.184 -5.211 1.00 96.62 196 LYS A O 1
ATOM 1512 N N . TYR A 1 197 ? 10.337 -8.286 -6.026 1.00 97.38 197 TYR A N 1
ATOM 1513 C CA . TYR A 1 197 ? 10.834 -7.789 -4.744 1.00 97.38 197 TYR A CA 1
ATOM 1514 C C . TYR A 1 197 ? 9.691 -7.608 -3.742 1.00 97.38 197 TYR A C 1
ATOM 1516 O O . TYR A 1 197 ? 9.780 -8.120 -2.632 1.00 97.38 197 TYR A O 1
ATOM 1524 N N . CYS A 1 198 ? 8.603 -6.942 -4.143 1.00 97.38 198 CYS A N 1
ATOM 1525 C CA . CYS A 1 198 ? 7.446 -6.751 -3.274 1.00 97.38 198 CYS A CA 1
ATOM 1526 C C . CYS A 1 198 ? 6.761 -8.074 -2.916 1.00 97.38 198 CYS A C 1
ATOM 1528 O O . CYS A 1 198 ? 6.477 -8.302 -1.751 1.00 97.38 198 CYS A O 1
ATOM 1530 N N . TYR A 1 199 ? 6.547 -8.966 -3.883 1.00 94.56 199 TYR A N 1
ATOM 1531 C CA . TYR A 1 199 ? 5.850 -10.240 -3.672 1.00 94.56 199 TYR A CA 1
ATOM 1532 C C . TYR A 1 199 ? 6.580 -11.212 -2.729 1.00 94.56 199 TYR A C 1
ATOM 1534 O O . TYR A 1 199 ? 5.958 -12.045 -2.062 1.00 94.56 199 TYR A O 1
ATOM 1542 N N . GLU A 1 200 ? 7.912 -11.143 -2.698 1.00 91.94 200 GLU A N 1
ATOM 1543 C CA . GLU A 1 200 ? 8.750 -11.925 -1.780 1.00 91.94 200 GLU A CA 1
ATOM 1544 C C . GLU A 1 200 ? 9.205 -11.121 -0.558 1.00 91.94 200 GLU A C 1
ATOM 1546 O O . GLU A 1 200 ? 9.953 -11.642 0.273 1.00 91.94 200 GLU A O 1
ATOM 1551 N N . HIS A 1 201 ? 8.750 -9.872 -0.424 1.00 91.19 201 HIS A N 1
ATOM 1552 C CA . HIS A 1 201 ? 9.024 -9.068 0.754 1.00 91.19 201 HIS A CA 1
ATOM 1553 C C . HIS A 1 201 ? 8.428 -9.754 1.984 1.00 91.19 201 HIS A C 1
ATOM 1555 O O . HIS A 1 201 ? 7.280 -10.188 1.947 1.00 91.19 201 HIS A O 1
ATOM 1561 N N . ARG A 1 202 ? 9.266 -9.888 3.023 1.00 73.31 202 ARG A N 1
ATOM 1562 C CA . ARG A 1 202 ? 9.005 -10.463 4.354 1.00 73.31 202 ARG A CA 1
ATOM 1563 C C . ARG A 1 202 ? 7.612 -11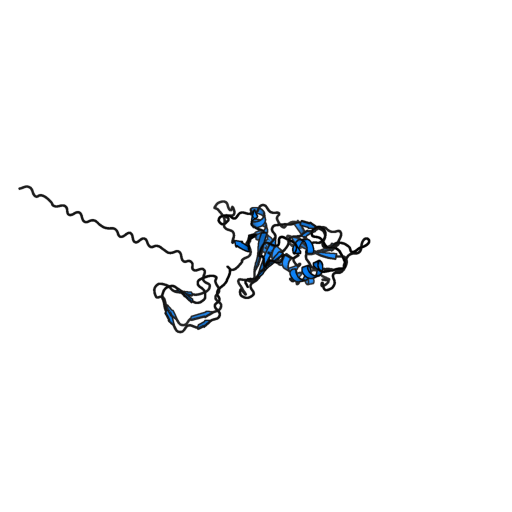.089 4.508 1.00 73.31 202 ARG A C 1
ATOM 1565 O O . ARG A 1 202 ? 6.696 -10.441 4.989 1.00 73.31 202 ARG A O 1
ATOM 1572 N N . ARG A 1 203 ? 7.491 -12.371 4.149 1.00 61.50 203 ARG A N 1
ATOM 1573 C CA . ARG A 1 203 ? 6.384 -13.210 4.625 1.00 61.50 203 ARG A CA 1
ATOM 1574 C C . ARG A 1 203 ? 6.653 -13.517 6.094 1.00 61.50 203 ARG A C 1
ATOM 1576 O O . ARG A 1 203 ? 7.532 -14.338 6.374 1.00 61.50 203 ARG A O 1
ATOM 1583 N N . ALA A 1 204 ? 5.975 -12.853 7.021 1.00 49.94 204 ALA A N 1
ATOM 1584 C CA . ALA A 1 204 ? 6.058 -13.233 8.424 1.00 49.94 204 ALA A CA 1
ATOM 1585 C C . ALA A 1 204 ? 5.521 -14.659 8.633 1.00 49.94 204 ALA A C 1
ATOM 1587 O O . ALA A 1 204 ? 4.726 -15.193 7.848 1.00 49.94 204 ALA A O 1
ATOM 1588 N N . ALA A 1 205 ? 5.963 -15.309 9.708 1.00 45.03 205 ALA A N 1
ATOM 1589 C CA . ALA A 1 205 ? 5.430 -16.608 10.086 1.00 45.03 205 ALA A CA 1
ATOM 1590 C C . ALA A 1 205 ? 3.980 -16.441 10.579 1.00 45.03 205 ALA A C 1
ATOM 1592 O O . ALA A 1 205 ? 3.758 -15.965 11.684 1.00 45.03 205 ALA A O 1
ATOM 1593 N N . GLY A 1 206 ? 3.002 -16.857 9.765 1.00 49.50 206 GLY A N 1
ATOM 1594 C CA . GLY A 1 206 ? 1.571 -16.797 10.102 1.00 49.50 206 GLY A CA 1
ATOM 1595 C C . GLY A 1 206 ? 0.771 -15.672 9.430 1.00 49.50 206 GLY A C 1
ATOM 1596 O O . GLY A 1 206 ? -0.364 -15.441 9.825 1.00 49.50 206 GLY A O 1
ATOM 1597 N N . GLU A 1 207 ? 1.333 -14.988 8.429 1.00 54.69 207 GLU A N 1
ATOM 1598 C CA . GLU A 1 207 ? 0.747 -13.775 7.840 1.00 54.69 207 GLU A CA 1
ATOM 1599 C C . GLU A 1 207 ? -0.378 -14.000 6.806 1.00 54.69 207 GLU A C 1
ATOM 1601 O O . GLU A 1 207 ? -0.243 -14.800 5.875 1.00 54.69 207 GLU A O 1
ATOM 1606 N N . ASP A 1 208 ? -1.427 -13.171 6.914 1.00 52.94 208 ASP A N 1
ATOM 1607 C CA . ASP A 1 208 ? -2.402 -12.857 5.854 1.00 52.94 208 ASP A CA 1
ATOM 1608 C C . ASP A 1 208 ? -1.922 -11.718 4.922 1.00 52.94 208 ASP A C 1
ATOM 1610 O O . ASP A 1 208 ? -2.467 -11.538 3.828 1.00 52.94 208 ASP A O 1
ATOM 1614 N N . ALA A 1 209 ? -0.903 -10.944 5.326 1.00 60.78 209 ALA A N 1
ATOM 1615 C CA . ALA A 1 209 ? -0.411 -9.789 4.577 1.00 60.78 209 ALA A CA 1
ATOM 1616 C C . ALA A 1 209 ? 0.392 -10.232 3.343 1.00 60.78 209 ALA A C 1
ATOM 1618 O O . ALA A 1 209 ? 1.547 -10.649 3.412 1.00 60.78 209 ALA A O 1
ATOM 1619 N N . LYS A 1 210 ? -0.235 -10.141 2.171 1.00 83.38 210 LYS A N 1
ATOM 1620 C CA . LYS A 1 210 ? 0.425 -10.376 0.884 1.00 83.38 210 LYS A CA 1
ATOM 1621 C C . LYS A 1 210 ? 0.975 -9.055 0.370 1.00 83.38 210 LYS A C 1
ATOM 1623 O O . LYS A 1 210 ? 0.214 -8.195 -0.060 1.00 83.38 210 LYS A O 1
ATOM 1628 N N . TRP A 1 211 ? 2.292 -8.894 0.437 1.00 94.25 211 TRP A N 1
ATOM 1629 C CA . TRP A 1 211 ? 2.981 -7.716 -0.080 1.00 94.25 211 TRP A CA 1
ATOM 1630 C C . TRP A 1 211 ? 2.950 -7.669 -1.615 1.00 94.25 211 TRP A C 1
ATOM 1632 O O . TRP A 1 211 ? 3.101 -8.686 -2.295 1.00 94.25 211 TRP A O 1
ATOM 1642 N N . PHE A 1 212 ? 2.769 -6.475 -2.169 1.00 97.62 212 PHE A N 1
ATOM 1643 C CA . PHE A 1 212 ? 2.686 -6.216 -3.601 1.00 97.62 212 PHE A CA 1
ATOM 1644 C C . PHE A 1 212 ? 3.261 -4.843 -3.968 1.00 97.62 212 PHE A C 1
ATOM 1646 O O . PHE A 1 212 ? 3.504 -3.989 -3.112 1.00 97.62 212 PHE A O 1
ATOM 1653 N N . LEU A 1 213 ? 3.533 -4.650 -5.259 1.00 98.75 213 LEU A N 1
ATOM 1654 C CA . LEU A 1 213 ? 3.940 -3.365 -5.813 1.00 98.75 213 LEU A CA 1
ATOM 1655 C C . LEU A 1 213 ? 2.679 -2.499 -5.984 1.00 98.75 213 LEU A C 1
ATOM 1657 O O . LEU A 1 213 ? 1.780 -2.887 -6.739 1.00 98.75 213 LEU A O 1
ATOM 1661 N N . PRO A 1 214 ? 2.559 -1.361 -5.282 1.00 98.62 214 PRO A N 1
ATOM 1662 C CA . PRO A 1 214 ? 1.341 -0.559 -5.316 1.00 98.62 214 PRO A CA 1
ATOM 1663 C C . PRO A 1 214 ? 1.034 -0.032 -6.719 1.00 98.62 214 PRO A C 1
ATOM 1665 O O . PRO A 1 214 ? 1.934 0.251 -7.504 1.00 98.62 214 PRO A O 1
ATOM 1668 N N . SER A 1 215 ? -0.248 0.118 -7.029 1.00 98.75 215 SER A N 1
ATOM 1669 C CA . SER A 1 215 ? -0.712 0.866 -8.206 1.00 98.75 215 SER A CA 1
ATOM 1670 C C . SER A 1 215 ? -0.511 2.380 -8.021 1.00 98.75 215 SER A C 1
ATOM 1672 O O . SER A 1 215 ? -0.298 2.858 -6.904 1.00 98.75 215 SER A O 1
ATOM 1674 N N . ILE A 1 216 ? -0.600 3.162 -9.100 1.00 98.19 216 ILE A N 1
ATOM 1675 C CA . ILE A 1 216 ? -0.500 4.629 -9.056 1.00 98.19 216 ILE A CA 1
ATOM 1676 C C . ILE A 1 216 ? -1.587 5.233 -8.158 1.00 98.19 216 ILE A C 1
ATOM 1678 O O . ILE A 1 216 ? -1.281 6.150 -7.396 1.00 98.19 216 ILE A O 1
ATOM 1682 N N . GLY A 1 217 ? -2.824 4.725 -8.186 1.00 98.19 217 GLY A N 1
ATOM 1683 C CA . GLY A 1 217 ? -3.885 5.206 -7.295 1.00 98.19 217 GLY A CA 1
ATOM 1684 C C . GLY A 1 217 ? -3.588 4.925 -5.819 1.00 98.19 217 GLY A C 1
ATOM 1685 O O . GLY A 1 217 ? -3.831 5.776 -4.964 1.00 98.19 217 GLY A O 1
ATOM 1686 N N . GLN A 1 218 ? -2.979 3.778 -5.500 1.00 98.56 218 GLN A N 1
ATOM 1687 C CA . GLN A 1 218 ? -2.531 3.475 -4.133 1.00 98.56 218 GLN A CA 1
ATOM 1688 C C . GLN A 1 218 ? -1.348 4.350 -3.696 1.00 98.56 218 GLN A C 1
ATOM 1690 O O . GLN A 1 218 ? -1.326 4.806 -2.555 1.00 98.56 218 GLN A O 1
ATOM 1695 N N . LEU A 1 219 ? -0.394 4.636 -4.591 1.00 98.62 219 LEU A N 1
ATOM 1696 C CA . LEU A 1 219 ? 0.684 5.596 -4.317 1.00 98.62 219 LEU A CA 1
ATOM 1697 C C . LEU A 1 219 ? 0.139 7.012 -4.111 1.00 98.62 219 LEU A C 1
ATOM 1699 O O . LEU A 1 219 ? 0.641 7.737 -3.25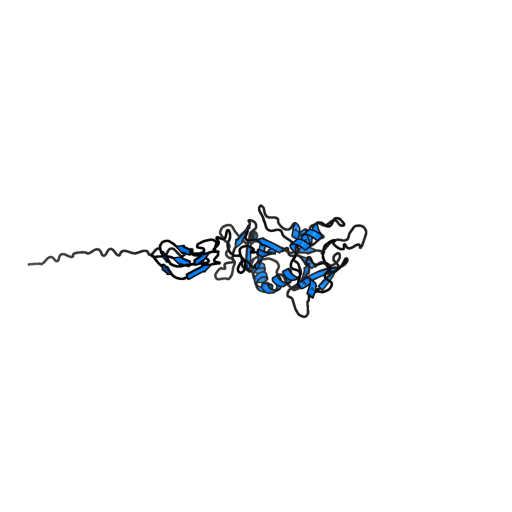8 1.00 98.62 219 LEU A O 1
ATOM 1703 N N . ARG A 1 220 ? -0.927 7.391 -4.824 1.00 97.94 220 ARG A N 1
ATOM 1704 C CA . ARG A 1 220 ? -1.605 8.664 -4.586 1.00 97.94 220 ARG A CA 1
ATOM 1705 C C . ARG A 1 220 ? -2.248 8.727 -3.198 1.00 97.94 220 ARG A C 1
ATOM 1707 O O . ARG A 1 220 ? -2.096 9.736 -2.525 1.00 97.94 220 ARG A O 1
ATOM 1714 N N . ALA A 1 221 ? -2.912 7.660 -2.756 1.00 98.00 221 ALA A N 1
ATOM 1715 C CA . ALA A 1 221 ? -3.457 7.600 -1.397 1.00 98.00 221 ALA A CA 1
ATOM 1716 C C . ALA A 1 221 ? -2.353 7.676 -0.324 1.00 98.00 221 ALA A C 1
ATOM 1718 O O . ALA A 1 221 ? -2.558 8.270 0.727 1.00 98.00 221 ALA A O 1
ATOM 1719 N N . LEU A 1 222 ? -1.170 7.116 -0.598 1.00 98.62 222 LEU A N 1
ATOM 1720 C CA . LEU A 1 222 ? 0.004 7.270 0.265 1.00 98.62 222 LEU A CA 1
ATOM 1721 C C . LEU A 1 222 ? 0.528 8.716 0.293 1.00 98.62 222 LEU A C 1
ATOM 1723 O O . LEU A 1 222 ? 0.990 9.168 1.335 1.00 98.62 222 LEU A O 1
ATOM 1727 N N . ASP A 1 223 ? 0.455 9.441 -0.826 1.00 98.25 223 ASP A N 1
ATOM 1728 C CA . ASP A 1 223 ? 0.869 10.850 -0.913 1.00 98.25 223 ASP A CA 1
ATOM 1729 C C . ASP A 1 223 ? -0.031 11.756 -0.062 1.00 98.25 223 ASP A C 1
ATOM 1731 O O . ASP A 1 223 ? 0.462 12.672 0.595 1.00 98.25 223 ASP A O 1
ATOM 1735 N N . ASP A 1 224 ? -1.331 11.450 -0.006 1.00 97.38 224 ASP A N 1
ATOM 1736 C CA . ASP A 1 224 ? -2.294 12.190 0.815 1.00 97.38 224 ASP A CA 1
ATOM 1737 C C . ASP A 1 224 ? -1.979 12.073 2.333 1.00 97.38 224 ASP A C 1
ATOM 1739 O O . ASP A 1 224 ? -2.292 12.992 3.087 1.00 97.38 224 ASP A O 1
ATOM 1743 N N . GLU A 1 225 ? -1.288 11.008 2.772 1.00 98.12 225 GLU A N 1
ATOM 1744 C CA . GLU A 1 225 ? -0.847 10.780 4.168 1.00 98.12 225 GLU A CA 1
ATOM 1745 C C . GLU A 1 225 ? 0.679 10.930 4.367 1.00 98.12 225 GLU A C 1
ATOM 1747 O O . GLU A 1 225 ? 1.243 10.525 5.389 1.00 98.12 225 GLU A O 1
ATOM 1752 N N . LEU A 1 226 ? 1.390 11.505 3.392 1.00 98.06 226 LEU A N 1
ATOM 1753 C CA . LEU A 1 226 ? 2.854 11.463 3.331 1.00 98.06 226 LEU A CA 1
ATOM 1754 C C . LEU A 1 226 ? 3.551 12.090 4.546 1.00 98.06 226 LEU A C 1
ATOM 1756 O O . LEU A 1 226 ? 4.595 11.597 4.974 1.00 98.06 226 LEU A O 1
ATOM 1760 N N . GLU A 1 227 ? 3.003 13.180 5.090 1.00 98.12 227 GLU A N 1
ATOM 1761 C CA . GLU A 1 227 ? 3.568 13.873 6.256 1.00 98.12 227 GLU A CA 1
ATOM 1762 C C . GLU A 1 227 ? 3.583 12.960 7.487 1.00 98.12 227 GLU A C 1
ATOM 1764 O O . GLU A 1 227 ? 4.641 12.751 8.084 1.00 98.12 227 GLU A O 1
ATOM 1769 N N . LEU A 1 228 ? 2.437 12.344 7.796 1.00 97.94 228 LEU A N 1
ATOM 1770 C CA . LEU A 1 228 ? 2.285 11.395 8.896 1.00 97.94 228 LEU A CA 1
ATOM 1771 C C . LEU A 1 228 ? 3.230 10.200 8.730 1.00 97.94 228 LEU A C 1
ATOM 1773 O O . LEU A 1 228 ? 3.951 9.828 9.659 1.00 97.94 228 LEU A O 1
ATOM 1777 N N . ILE A 1 229 ? 3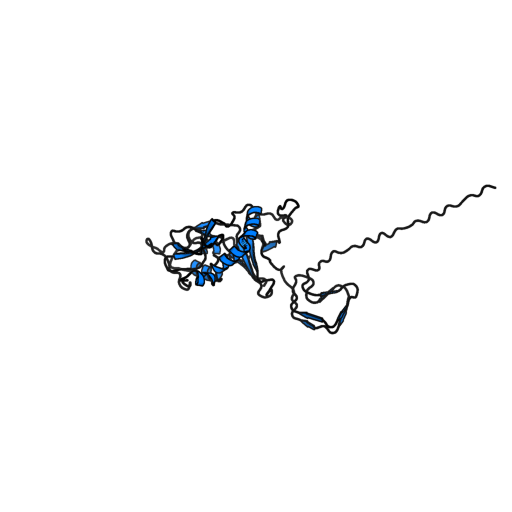.265 9.611 7.533 1.00 98.56 229 ILE A N 1
ATOM 1778 C CA . ILE A 1 229 ? 4.113 8.448 7.255 1.00 98.56 229 ILE A CA 1
ATOM 1779 C C . ILE A 1 229 ? 5.597 8.801 7.387 1.00 98.56 229 ILE A C 1
ATOM 1781 O O . ILE A 1 229 ? 6.349 8.049 8.008 1.00 98.56 229 ILE A O 1
ATOM 1785 N N . ASN A 1 230 ? 6.036 9.945 6.857 1.00 98.50 230 ASN A N 1
ATOM 1786 C CA . ASN A 1 230 ? 7.431 10.371 6.967 1.00 98.50 230 ASN A CA 1
ATOM 1787 C C . ASN A 1 230 ? 7.842 10.699 8.400 1.00 98.50 230 ASN A C 1
ATOM 1789 O O . ASN A 1 230 ? 8.967 10.373 8.785 1.00 98.50 230 ASN A O 1
ATOM 1793 N N . GLU A 1 231 ? 6.949 11.282 9.202 1.00 97.81 231 GLU A N 1
ATOM 1794 C CA . GLU A 1 231 ? 7.205 11.493 10.625 1.00 97.81 231 GLU A CA 1
ATOM 1795 C C . GLU A 1 231 ? 7.491 10.159 11.330 1.00 97.81 231 GLU A C 1
ATOM 1797 O O . GLU A 1 231 ? 8.498 10.014 12.028 1.00 97.81 231 GLU A O 1
ATOM 1802 N N . LEU A 1 232 ? 6.642 9.157 11.108 1.00 98.12 232 LEU A N 1
ATOM 1803 C CA . LEU A 1 232 ? 6.795 7.841 11.721 1.00 98.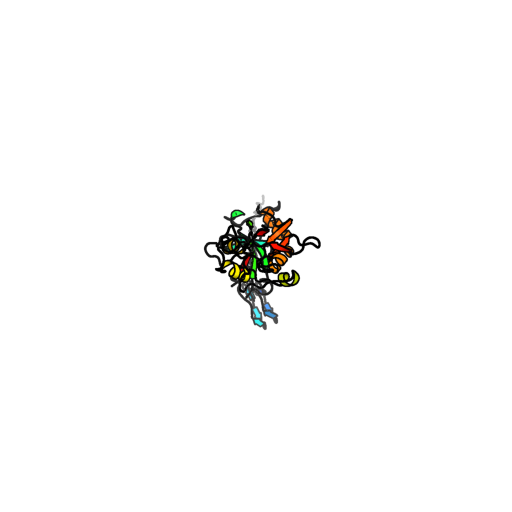12 232 LEU A CA 1
ATOM 1804 C C . LEU A 1 232 ? 8.038 7.104 11.210 1.00 98.12 232 LEU A C 1
ATOM 1806 O O . LEU A 1 232 ? 8.787 6.547 12.013 1.00 98.12 232 LEU A O 1
ATOM 1810 N N . LEU A 1 233 ? 8.318 7.149 9.904 1.00 98.31 233 LEU A N 1
ATOM 1811 C CA . LEU A 1 233 ? 9.545 6.583 9.334 1.00 98.31 233 LEU A CA 1
ATOM 1812 C C . LEU A 1 233 ? 10.794 7.209 9.960 1.00 98.31 233 LEU A C 1
ATOM 1814 O O . LEU A 1 233 ? 11.711 6.480 10.340 1.00 98.31 233 LEU A O 1
ATOM 1818 N N . LEU A 1 234 ? 10.813 8.533 10.133 1.00 97.25 234 LEU A N 1
ATOM 1819 C CA . LEU A 1 234 ? 11.917 9.236 10.781 1.00 97.25 234 LEU A CA 1
ATOM 1820 C C . LEU A 1 234 ? 12.105 8.771 12.232 1.00 97.25 234 LEU A C 1
ATOM 1822 O O . LEU A 1 234 ? 13.230 8.478 12.641 1.00 97.25 234 LEU A O 1
ATOM 1826 N N . ARG A 1 235 ? 11.015 8.652 13.001 1.00 96.00 235 ARG A N 1
ATOM 1827 C CA . ARG A 1 235 ? 11.051 8.170 14.396 1.00 96.00 235 ARG A CA 1
ATOM 1828 C C . ARG A 1 235 ? 11.515 6.716 14.511 1.00 96.00 235 ARG A C 1
ATOM 1830 O O . ARG A 1 235 ? 12.153 6.360 15.497 1.00 96.00 235 ARG A O 1
ATOM 1837 N N . LEU A 1 236 ? 11.245 5.897 13.496 1.00 96.69 236 LEU A N 1
ATOM 1838 C CA . LEU A 1 236 ? 11.726 4.516 13.387 1.00 96.69 236 LEU A CA 1
ATOM 1839 C C . LEU A 1 236 ? 13.171 4.414 12.861 1.00 96.69 236 LEU A C 1
ATOM 1841 O O . LEU A 1 236 ? 13.693 3.308 12.719 1.00 96.69 236 LEU A O 1
ATOM 1845 N N . GLY A 1 237 ? 13.824 5.539 12.542 1.00 96.38 237 GLY A N 1
ATOM 1846 C CA . GLY A 1 237 ? 15.168 5.555 11.958 1.00 96.38 237 GLY A CA 1
ATOM 1847 C C . GLY A 1 237 ? 15.219 4.989 10.534 1.00 96.38 237 GLY A C 1
ATOM 1848 O O . GLY A 1 237 ? 16.244 4.450 10.112 1.00 96.38 237 GLY A O 1
ATOM 1849 N N . LYS A 1 238 ? 14.105 5.065 9.802 1.00 97.44 238 LYS A N 1
ATOM 1850 C CA . LYS A 1 238 ? 13.940 4.542 8.443 1.00 97.44 238 LYS A CA 1
ATOM 1851 C C . LYS A 1 238 ? 14.077 5.658 7.413 1.00 97.44 238 LYS A C 1
ATOM 1853 O O . LYS A 1 238 ? 14.002 6.844 7.720 1.00 97.44 238 LYS A O 1
ATOM 1858 N N . THR A 1 239 ? 14.295 5.268 6.160 1.00 97.50 239 THR A N 1
ATOM 1859 C CA . THR A 1 239 ? 14.338 6.218 5.045 1.00 97.50 239 THR A CA 1
ATOM 1860 C C . THR A 1 239 ? 12.955 6.824 4.829 1.00 97.50 239 THR A C 1
ATOM 1862 O O . THR A 1 239 ? 11.981 6.089 4.691 1.00 97.50 239 THR A O 1
ATOM 1865 N N . GLU A 1 240 ? 12.877 8.151 4.790 1.00 98.31 240 GLU A N 1
ATOM 1866 C CA . GLU A 1 240 ? 11.670 8.898 4.418 1.00 98.31 240 GLU A CA 1
ATOM 1867 C C . GLU A 1 240 ? 11.365 8.765 2.915 1.00 98.31 240 GLU A C 1
ATOM 1869 O O . GLU A 1 240 ? 12.272 8.667 2.086 1.00 98.31 240 GLU A O 1
ATOM 1874 N N . ILE A 1 241 ? 10.086 8.847 2.560 1.00 98.25 241 ILE A N 1
ATOM 1875 C CA . ILE A 1 241 ? 9.567 8.900 1.194 1.00 98.25 241 ILE A CA 1
ATOM 1876 C C . ILE A 1 241 ? 9.598 10.357 0.715 1.00 98.25 241 ILE A C 1
ATOM 1878 O O . ILE A 1 241 ? 8.755 11.168 1.103 1.00 98.25 241 ILE A O 1
ATOM 1882 N N . LYS A 1 242 ? 10.585 10.722 -0.110 1.00 95.44 242 LYS A N 1
ATOM 1883 C CA . LYS A 1 242 ? 10.701 12.087 -0.658 1.00 95.44 242 LYS A CA 1
ATOM 1884 C C . LYS A 1 242 ? 11.626 12.196 -1.865 1.00 95.44 242 LYS A C 1
ATOM 1886 O O . LYS A 1 242 ? 12.606 11.463 -1.988 1.00 95.44 242 LYS A O 1
ATOM 1891 N N . ASN A 1 243 ? 11.368 13.216 -2.680 1.00 94.94 243 ASN A N 1
ATOM 1892 C CA . ASN A 1 243 ? 12.199 13.705 -3.779 1.00 94.94 243 ASN A CA 1
ATOM 1893 C C . ASN A 1 243 ? 12.643 12.616 -4.764 1.00 94.94 243 ASN A C 1
ATOM 1895 O O . ASN A 1 243 ? 13.803 12.579 -5.185 1.00 94.94 243 ASN A O 1
ATOM 1899 N N . ASN A 1 244 ? 11.746 11.685 -5.087 1.00 97.44 244 ASN A N 1
ATOM 1900 C CA . ASN A 1 244 ? 12.055 10.614 -6.021 1.00 97.44 244 ASN A CA 1
ATOM 1901 C C . ASN A 1 244 ? 10.800 10.021 -6.654 1.00 97.44 244 ASN A C 1
ATOM 1903 O O . ASN A 1 244 ? 9.701 10.126 -6.108 1.00 97.44 244 ASN A O 1
ATOM 1907 N N . TYR A 1 245 ? 11.016 9.343 -7.777 1.00 98.25 245 TYR A N 1
ATOM 1908 C CA . TYR A 1 245 ? 10.034 8.466 -8.386 1.00 98.25 245 TYR A CA 1
ATOM 1909 C C . TYR A 1 245 ? 10.035 7.107 -7.688 1.00 98.25 245 TYR A C 1
ATOM 1911 O O . TYR A 1 245 ? 11.092 6.542 -7.383 1.00 98.25 245 TYR A O 1
ATOM 1919 N N . TYR A 1 246 ? 8.835 6.585 -7.475 1.00 98.75 246 TYR A N 1
ATOM 1920 C CA . TYR A 1 246 ? 8.566 5.258 -6.952 1.00 98.75 246 TYR A CA 1
ATOM 1921 C C . TYR A 1 246 ? 7.826 4.461 -8.016 1.00 98.75 246 TYR A C 1
ATOM 1923 O O . TYR A 1 246 ? 6.857 4.954 -8.598 1.00 98.75 246 TYR A O 1
ATOM 1931 N N . TRP A 1 247 ? 8.281 3.242 -8.289 1.00 98.81 247 TRP A N 1
ATOM 1932 C CA . TRP A 1 247 ? 7.596 2.373 -9.234 1.00 98.81 247 TRP A CA 1
ATOM 1933 C C . TRP A 1 247 ? 6.188 2.050 -8.749 1.00 98.81 247 TRP A C 1
ATOM 1935 O O . TRP A 1 247 ? 5.985 1.711 -7.583 1.00 98.81 247 TRP A O 1
ATOM 1945 N N . SER A 1 248 ? 5.245 2.094 -9.683 1.00 98.75 248 SER A N 1
ATOM 1946 C CA . SER A 1 248 ? 3.934 1.479 -9.519 1.00 98.75 248 SER A CA 1
ATOM 1947 C C . SER A 1 248 ? 3.868 0.145 -10.256 1.00 98.75 248 SER A C 1
ATOM 1949 O O . SER A 1 248 ? 4.726 -0.148 -11.086 1.00 98.75 248 SER A O 1
ATOM 1951 N N . SER A 1 249 ? 2.830 -0.649 -10.025 1.00 98.75 249 SER A N 1
ATOM 1952 C CA . SER A 1 249 ? 2.542 -1.861 -10.801 1.00 98.75 249 SER A CA 1
ATOM 1953 C C . SER A 1 249 ? 1.827 -1.601 -12.132 1.00 98.75 249 SER A C 1
ATOM 1955 O O . SER A 1 249 ? 1.526 -2.551 -12.851 1.00 98.75 249 SER A O 1
ATOM 1957 N N . ASN A 1 250 ? 1.592 -0.337 -12.498 1.00 98.69 250 ASN A N 1
ATOM 1958 C CA . ASN A 1 250 ? 0.906 0.033 -13.732 1.00 98.69 250 ASN A CA 1
ATOM 1959 C C . ASN A 1 250 ? 1.843 0.015 -14.944 1.00 98.69 250 ASN A C 1
ATOM 1961 O O . ASN A 1 250 ? 2.899 0.653 -14.960 1.00 98.69 250 ASN A O 1
ATOM 1965 N N . GLU A 1 251 ? 1.403 -0.650 -16.006 1.00 98.38 251 GLU A N 1
ATOM 1966 C CA . GLU A 1 251 ? 2.093 -0.684 -17.292 1.00 98.38 251 GLU A CA 1
ATOM 1967 C C . GLU A 1 251 ? 1.625 0.469 -18.193 1.00 98.38 251 GLU A C 1
ATOM 1969 O O . GLU A 1 251 ? 0.446 0.827 -18.197 1.00 98.38 251 GLU A O 1
ATOM 1974 N N . TYR A 1 252 ? 2.547 1.084 -18.941 1.00 98.31 252 TYR A N 1
ATOM 1975 C CA . TYR A 1 252 ? 2.204 2.066 -19.978 1.00 98.31 252 TYR A CA 1
ATOM 1976 C C . TYR A 1 252 ? 2.118 1.393 -21.351 1.00 98.31 252 TYR A C 1
ATOM 1978 O O . TYR A 1 252 ? 1.166 1.595 -22.103 1.00 98.31 252 TYR A O 1
ATOM 1986 N N . ASN A 1 253 ? 3.148 0.612 -21.681 1.00 97.38 253 ASN A N 1
ATOM 1987 C CA . ASN A 1 253 ? 3.251 -0.227 -22.872 1.00 97.38 253 ASN A CA 1
ATOM 1988 C C . ASN A 1 253 ? 4.384 -1.247 -22.677 1.00 97.38 253 ASN A C 1
ATOM 1990 O O . ASN A 1 253 ? 5.027 -1.268 -21.630 1.00 97.38 253 ASN A O 1
ATOM 1994 N N . GLN A 1 254 ? 4.735 -2.006 -23.718 1.00 95.56 254 GLN A N 1
ATOM 1995 C CA . GLN A 1 254 ? 5.855 -2.953 -23.707 1.00 95.56 254 GLN A CA 1
ATOM 1996 C C . GLN A 1 254 ? 7.172 -2.399 -23.119 1.00 95.56 254 GLN A C 1
ATOM 1998 O O . GLN A 1 254 ? 7.883 -3.131 -22.437 1.00 95.56 254 GLN A O 1
ATOM 2003 N N . MET A 1 255 ? 7.524 -1.133 -23.362 1.00 96.25 255 MET A N 1
ATOM 2004 C CA . MET A 1 255 ? 8.818 -0.543 -22.985 1.00 96.25 255 MET A CA 1
ATOM 2005 C C . MET A 1 255 ? 8.806 0.191 -21.641 1.00 96.25 255 MET A C 1
ATOM 2007 O O . MET A 1 255 ? 9.859 0.316 -21.009 1.00 96.25 255 MET A O 1
ATOM 2011 N N . MET A 1 256 ? 7.656 0.726 -21.236 1.00 98.12 256 MET A N 1
ATOM 2012 C CA . MET A 1 256 ? 7.552 1.707 -20.157 1.00 98.12 256 MET A CA 1
ATOM 2013 C C . MET A 1 256 ? 6.515 1.306 -19.109 1.00 98.12 256 MET A C 1
ATOM 2015 O O . MET A 1 256 ? 5.484 0.712 -19.425 1.00 98.12 256 MET A O 1
ATOM 2019 N N . ALA A 1 257 ? 6.791 1.655 -17.859 1.00 98.56 257 ALA A N 1
ATOM 2020 C CA . ALA A 1 257 ? 5.869 1.511 -16.738 1.00 98.56 257 ALA A CA 1
ATOM 2021 C C . ALA A 1 257 ? 5.710 2.850 -16.024 1.00 98.56 257 ALA A C 1
ATOM 2023 O O . ALA A 1 257 ? 6.542 3.744 -16.185 1.00 98.56 257 ALA A O 1
ATOM 2024 N N . TRP A 1 258 ? 4.641 2.990 -15.249 1.00 98.69 258 TRP A N 1
ATOM 2025 C CA . TRP A 1 258 ? 4.357 4.219 -14.524 1.00 98.69 258 TRP A CA 1
ATOM 2026 C C . TRP A 1 258 ? 5.103 4.285 -13.190 1.00 98.69 258 TRP A C 1
ATOM 2028 O O . TRP A 1 258 ? 5.214 3.298 -12.454 1.00 98.69 258 TRP A O 1
ATOM 2038 N N . ALA A 1 259 ? 5.551 5.485 -12.847 1.00 98.44 259 ALA A N 1
ATOM 2039 C CA . ALA A 1 259 ? 6.131 5.831 -11.565 1.00 98.44 259 ALA A CA 1
ATOM 2040 C C . ALA A 1 259 ? 5.458 7.086 -10.989 1.00 98.44 259 ALA A C 1
ATOM 2042 O O . ALA A 1 259 ? 5.043 7.989 -11.720 1.00 98.44 259 ALA A O 1
ATOM 2043 N N . PHE A 1 260 ? 5.365 7.145 -9.664 1.00 98.50 260 PHE A N 1
ATOM 2044 C CA . PHE A 1 260 ? 4.793 8.265 -8.921 1.00 98.50 260 PHE A CA 1
ATOM 2045 C C . PHE A 1 260 ? 5.906 9.060 -8.238 1.00 98.50 260 PHE A C 1
ATOM 2047 O O . PHE A 1 260 ? 6.771 8.467 -7.595 1.00 98.50 260 PHE A O 1
ATOM 2054 N N . TYR A 1 261 ? 5.901 10.386 -8.366 1.00 97.94 261 TYR A N 1
ATOM 2055 C CA . TYR A 1 261 ? 6.865 11.240 -7.675 1.00 97.94 261 TYR A CA 1
ATOM 2056 C C . TYR A 1 261 ? 6.307 11.709 -6.331 1.00 97.94 261 TYR A C 1
ATOM 2058 O O . TYR A 1 261 ? 5.219 12.276 -6.296 1.00 97.94 261 TYR A O 1
ATOM 2066 N N . PHE A 1 262 ? 7.076 11.536 -5.254 1.00 98.00 262 PHE A N 1
ATOM 2067 C CA . PHE A 1 262 ? 6.721 12.043 -3.925 1.00 98.00 262 PHE A CA 1
ATOM 2068 C C . PHE A 1 262 ? 7.581 13.253 -3.521 1.00 98.00 262 PHE A C 1
ATOM 2070 O O . PHE A 1 262 ? 8.807 13.191 -3.662 1.00 98.00 262 PHE A O 1
ATOM 2077 N N . PRO A 1 263 ? 7.004 14.312 -2.923 1.00 96.94 263 PRO A N 1
ATOM 2078 C CA . PRO A 1 263 ? 5.570 14.604 -2.888 1.00 96.94 263 PRO A CA 1
ATOM 2079 C C . PRO A 1 263 ? 5.056 14.999 -4.277 1.00 96.94 263 PRO A C 1
ATOM 2081 O O . PRO A 1 263 ? 5.793 15.615 -5.061 1.00 96.94 263 PRO A O 1
ATOM 2084 N N . LEU A 1 264 ? 3.790 14.707 -4.569 1.00 94.38 264 LEU A N 1
ATOM 2085 C CA . LEU A 1 264 ? 3.179 15.161 -5.814 1.00 94.38 264 LEU A CA 1
ATOM 2086 C C . LEU A 1 264 ? 3.147 16.696 -5.874 1.00 94.38 264 LEU A C 1
ATOM 2088 O O . LEU A 1 264 ? 2.808 17.384 -4.910 1.00 94.38 264 LEU A O 1
ATOM 2092 N N . SER A 1 265 ? 3.461 17.265 -7.039 1.00 93.06 265 SER A N 1
ATOM 2093 C CA . SER A 1 265 ? 3.330 18.709 -7.260 1.00 93.06 265 SER A CA 1
ATOM 2094 C C . SER A 1 265 ? 3.046 19.033 -8.724 1.00 93.06 265 SER A C 1
ATOM 2096 O O . SER A 1 265 ? 3.191 18.191 -9.604 1.00 93.06 265 SER A O 1
ATOM 2098 N N . SER A 1 266 ? 2.693 20.285 -9.020 1.00 89.25 266 SER A N 1
ATOM 2099 C CA . SER A 1 266 ? 2.492 20.733 -10.406 1.00 89.25 266 SER A CA 1
ATOM 2100 C C . SER A 1 266 ? 3.745 20.611 -11.283 1.00 89.25 266 SER A C 1
ATOM 2102 O O . SER A 1 266 ? 3.623 20.548 -12.503 1.00 89.25 266 SER A O 1
ATOM 2104 N N . ALA A 1 267 ? 4.938 20.578 -10.681 1.00 90.88 267 ALA A N 1
ATOM 2105 C CA . ALA A 1 267 ? 6.205 20.394 -11.385 1.00 90.88 267 ALA A CA 1
ATOM 2106 C C . ALA A 1 267 ? 6.598 18.916 -11.548 1.00 90.88 267 ALA A C 1
ATOM 2108 O O . ALA A 1 267 ? 7.380 18.593 -12.440 1.00 90.88 267 ALA A O 1
ATOM 2109 N N . TYR A 1 268 ? 6.064 18.032 -10.701 1.00 91.19 268 TYR A N 1
ATOM 2110 C CA . TYR A 1 268 ? 6.418 16.617 -10.652 1.00 91.19 268 TYR A CA 1
ATOM 2111 C C . TYR A 1 268 ? 5.147 15.771 -10.590 1.00 91.19 268 TYR A C 1
ATOM 2113 O O . TYR A 1 268 ? 4.566 15.576 -9.524 1.00 91.19 268 TYR A O 1
ATOM 2121 N N . LEU A 1 269 ? 4.720 15.311 -11.767 1.00 92.88 269 LEU A N 1
ATOM 2122 C CA . LEU A 1 269 ? 3.536 14.482 -11.990 1.00 92.88 269 LEU A CA 1
ATOM 2123 C C . LEU A 1 269 ? 3.936 13.007 -12.171 1.00 92.88 269 LEU A C 1
ATOM 2125 O O . LEU A 1 269 ? 5.116 12.729 -12.400 1.00 92.88 269 LEU A O 1
ATOM 2129 N N . PRO A 1 270 ? 2.982 12.055 -12.118 1.00 95.25 270 PRO A N 1
ATOM 2130 C CA . PRO A 1 270 ? 3.249 10.683 -12.524 1.00 95.25 270 PRO A CA 1
ATOM 2131 C C . PRO A 1 270 ? 3.859 10.638 -13.929 1.00 95.25 270 PRO A C 1
ATOM 2133 O O . PRO A 1 270 ? 3.366 11.285 -14.856 1.00 95.25 270 PRO A O 1
ATOM 2136 N N . SER A 1 271 ? 4.934 9.872 -14.066 1.00 96.44 271 SER A N 1
ATOM 2137 C CA . SER A 1 271 ? 5.715 9.738 -15.296 1.00 96.44 271 SER A CA 1
ATOM 2138 C C . SER A 1 271 ? 5.761 8.277 -15.713 1.00 96.44 271 SER A C 1
ATOM 2140 O O . SER A 1 271 ? 5.572 7.386 -14.885 1.00 96.44 271 SER A O 1
ATOM 2142 N N . ASN A 1 272 ? 6.001 8.023 -16.995 1.00 97.12 272 ASN A N 1
ATOM 2143 C CA . ASN A 1 272 ? 6.329 6.692 -17.475 1.00 97.12 272 ASN A CA 1
ATOM 2144 C C . ASN A 1 272 ? 7.803 6.635 -17.869 1.00 97.12 272 ASN A C 1
ATOM 2146 O O . ASN A 1 272 ? 8.332 7.533 -18.519 1.00 97.12 272 ASN A O 1
ATOM 2150 N N . ASP A 1 273 ? 8.459 5.561 -17.452 1.00 97.75 273 ASP A N 1
ATOM 2151 C CA . ASP A 1 273 ? 9.902 5.404 -17.550 1.00 97.75 273 ASP A CA 1
ATOM 2152 C C . ASP A 1 273 ? 10.254 3.991 -18.015 1.00 97.75 273 ASP A C 1
ATOM 2154 O O . ASP A 1 273 ? 9.448 3.059 -17.938 1.00 97.75 273 ASP A O 1
ATOM 2158 N N . ASN A 1 274 ? 11.465 3.820 -18.552 1.00 97.56 274 ASN A N 1
ATOM 2159 C CA . ASN A 1 274 ? 11.878 2.547 -19.134 1.00 97.56 274 ASN A CA 1
ATOM 2160 C C . ASN A 1 274 ? 11.934 1.442 -18.071 1.00 97.56 274 ASN A C 1
ATOM 2162 O O . ASN A 1 274 ? 12.713 1.524 -17.121 1.00 97.56 274 ASN A O 1
ATOM 2166 N N . LYS A 1 275 ? 11.193 0.355 -18.299 1.00 96.12 275 LYS A N 1
ATOM 2167 C CA . LYS A 1 275 ? 11.070 -0.758 -17.345 1.00 96.12 275 LYS A CA 1
ATOM 2168 C C . LYS A 1 275 ? 12.398 -1.401 -16.958 1.00 96.12 275 LYS A C 1
ATOM 2170 O O . LYS A 1 275 ? 12.531 -1.903 -15.847 1.00 96.12 275 LYS A O 1
ATOM 2175 N N . THR A 1 276 ? 13.340 -1.425 -17.900 1.00 94.94 276 THR A N 1
ATOM 2176 C CA . THR A 1 276 ? 14.548 -2.259 -17.844 1.00 94.94 276 THR A CA 1
ATOM 2177 C C . THR A 1 276 ? 15.812 -1.473 -17.514 1.00 94.94 276 THR A C 1
ATOM 2179 O O . THR A 1 276 ? 16.785 -2.064 -17.050 1.00 94.94 276 THR A O 1
ATOM 2182 N N . THR A 1 277 ? 15.821 -0.161 -17.776 1.00 94.75 277 THR A N 1
ATOM 2183 C CA . THR A 1 277 ? 17.010 0.690 -17.606 1.00 94.75 277 THR A CA 1
ATOM 2184 C C . THR A 1 277 ? 16.841 1.785 -16.562 1.00 94.75 277 THR A C 1
ATOM 2186 O O . THR A 1 277 ? 17.850 2.291 -16.074 1.00 94.75 277 THR A O 1
ATOM 2189 N N . SER A 1 278 ? 15.609 2.177 -16.229 1.00 97.12 278 SER A N 1
ATOM 2190 C CA . SER A 1 278 ? 15.365 3.140 -15.156 1.00 97.12 278 SER A CA 1
ATOM 2191 C C . SER A 1 278 ? 15.354 2.419 -13.811 1.00 97.12 278 SER A C 1
ATOM 2193 O O . SER A 1 278 ? 14.757 1.355 -13.676 1.00 97.12 278 SER A O 1
ATOM 2195 N N . ASN A 1 279 ? 15.995 3.017 -12.808 1.00 97.44 279 ASN A N 1
ATOM 2196 C CA . ASN A 1 279 ? 15.896 2.580 -11.419 1.00 97.44 279 ASN A CA 1
ATOM 2197 C C . ASN A 1 279 ? 15.083 3.615 -10.649 1.00 97.44 279 ASN A C 1
ATOM 2199 O O . ASN A 1 279 ? 15.492 4.775 -10.548 1.00 97.44 279 ASN A O 1
ATOM 2203 N N . HIS A 1 280 ? 13.964 3.180 -10.087 1.00 98.38 280 HIS A N 1
ATOM 2204 C CA . HIS A 1 280 ? 13.142 3.984 -9.194 1.00 98.38 280 HIS A CA 1
ATOM 2205 C C . HIS A 1 280 ? 12.997 3.283 -7.857 1.00 98.38 280 HIS A C 1
ATOM 2207 O O . HIS A 1 280 ? 13.323 2.100 -7.705 1.00 98.38 280 HIS A O 1
ATOM 2213 N N . LYS A 1 281 ? 12.544 4.048 -6.868 1.00 98.62 281 LYS A N 1
ATOM 2214 C CA . LYS A 1 281 ? 12.320 3.529 -5.531 1.00 98.62 281 LYS A CA 1
ATOM 2215 C C . LYS A 1 281 ? 11.176 2.523 -5.539 1.00 98.62 281 LYS A C 1
ATOM 2217 O O . LYS A 1 281 ? 10.231 2.632 -6.313 1.00 98.62 281 LYS A O 1
ATOM 2222 N N . VAL A 1 282 ? 11.271 1.526 -4.678 1.00 98.50 282 VAL A N 1
ATOM 2223 C CA . VAL A 1 282 ? 10.247 0.502 -4.506 1.00 98.50 282 VAL A CA 1
ATOM 2224 C C . VAL A 1 282 ? 10.019 0.334 -3.021 1.00 98.50 282 VAL A C 1
ATOM 2226 O O . VAL A 1 282 ? 10.960 0.059 -2.273 1.00 98.50 282 VAL A O 1
ATOM 2229 N N . ARG A 1 283 ? 8.762 0.490 -2.616 1.00 97.88 283 ARG A N 1
ATOM 2230 C CA . ARG A 1 283 ? 8.311 0.262 -1.252 1.00 97.88 283 ARG A CA 1
ATOM 2231 C C . ARG A 1 283 ? 7.059 -0.621 -1.308 1.00 97.88 283 ARG A C 1
ATOM 2233 O O . ARG A 1 283 ? 6.053 -0.185 -1.867 1.00 97.88 283 ARG A O 1
ATOM 2240 N N . PRO A 1 284 ? 7.138 -1.876 -0.835 1.00 97.81 284 PRO A N 1
ATOM 2241 C CA . PRO A 1 284 ? 6.014 -2.804 -0.860 1.00 97.81 284 PRO A CA 1
ATOM 2242 C C . PRO A 1 284 ? 4.809 -2.265 -0.087 1.00 97.81 284 PRO A C 1
ATOM 2244 O O . PRO A 1 284 ? 4.973 -1.585 0.928 1.00 97.81 284 PRO A O 1
ATOM 2247 N N . VAL A 1 285 ? 3.609 -2.606 -0.549 1.00 97.50 285 VAL A N 1
ATOM 2248 C CA . VAL A 1 285 ? 2.342 -2.359 0.149 1.00 97.50 285 VAL A CA 1
ATOM 2249 C C . VAL A 1 285 ? 1.652 -3.693 0.402 1.00 97.50 285 VAL A C 1
ATOM 2251 O O . VAL A 1 285 ? 1.765 -4.593 -0.421 1.00 97.50 285 VAL A O 1
ATOM 2254 N N . ALA A 1 286 ? 0.951 -3.841 1.520 1.00 94.19 286 ALA A N 1
ATOM 2255 C CA . ALA A 1 286 ? 0.106 -5.004 1.779 1.00 94.19 286 ALA A CA 1
ATOM 2256 C C . ALA A 1 286 ? -1.326 -4.585 2.120 1.00 94.19 286 ALA A C 1
ATOM 2258 O O . ALA A 1 286 ? -1.579 -3.461 2.561 1.00 94.19 286 ALA A O 1
ATOM 2259 N N . ILE A 1 287 ? -2.264 -5.508 1.904 1.00 90.88 287 ILE A N 1
ATOM 2260 C CA . ILE A 1 287 ? -3.653 -5.386 2.346 1.00 90.88 287 ILE A CA 1
ATOM 2261 C C . ILE A 1 287 ? -3.820 -6.198 3.625 1.00 90.88 287 ILE A C 1
ATOM 2263 O O . ILE A 1 287 ? -3.556 -7.399 3.640 1.00 90.88 287 ILE A O 1
ATOM 2267 N N . VAL A 1 288 ? -4.325 -5.552 4.670 1.00 86.19 288 VAL A N 1
ATOM 2268 C CA . VAL A 1 288 ? -4.775 -6.217 5.895 1.00 86.19 288 VAL A CA 1
ATOM 2269 C C . VAL A 1 288 ? -6.292 -6.171 5.914 1.00 86.19 288 VAL A C 1
ATOM 2271 O O . VAL A 1 288 ? -6.872 -5.093 5.818 1.00 86.19 288 VAL A O 1
ATOM 2274 N N . SER A 1 289 ? -6.938 -7.333 5.996 1.00 80.88 289 SER A N 1
ATOM 2275 C CA . SER A 1 289 ? -8.400 -7.447 6.047 1.00 80.88 289 SER A CA 1
ATOM 2276 C C . SER A 1 289 ? -8.868 -7.738 7.471 1.00 80.88 289 SER A C 1
ATOM 2278 O O . SER A 1 289 ? -8.192 -8.443 8.208 1.00 80.88 289 SER A O 1
ATOM 2280 N N . GLN A 1 290 ? -10.048 -7.245 7.842 1.00 69.56 290 GLN A N 1
ATOM 2281 C CA . GLN A 1 290 ? -10.648 -7.446 9.172 1.00 69.56 290 GLN A CA 1
ATOM 2282 C C . GLN A 1 290 ? -11.328 -8.823 9.376 1.00 69.56 290 GLN A C 1
ATOM 2284 O O . GLN A 1 290 ? -11.935 -9.048 10.422 1.00 69.56 290 GLN A O 1
ATOM 2289 N N . ARG A 1 291 ? -11.291 -9.731 8.388 1.00 59.62 291 ARG A N 1
ATOM 2290 C CA . ARG A 1 291 ? -12.038 -11.007 8.415 1.00 59.62 291 ARG A CA 1
ATOM 2291 C C . ARG A 1 291 ? -11.365 -12.106 9.239 1.00 59.62 291 ARG A C 1
ATOM 2293 O O . ARG A 1 291 ? -10.133 -12.254 9.150 1.00 59.62 291 ARG A O 1
#